Protein AF-A0A1A9WVY1-F1 (afdb_monomer_lite)

Radius of gyration: 27.94 Å; chains: 1; bounding box: 78×75×51 Å

pLDDT: mean 75.76, std 20.5, range [33.69, 93.75]

Secondary structure (DSSP, 8-state):
-TTT-HHHHHHHHHHHHHHTTPPP---PPSS--HHHHHHHHHHHHHHHS-TTHHHHHHHHTTHHHHSEEEEEEEEEEETTEEEEEEEEEEPGGGEEE-SS-TT-EEE-SSSTT-BPPPTTTEEEEE--SSSS-GGGS-THHHHTTS----S--------SS-----------------------------------

Sequence (196 aa):
MEERDGHLFAEMSKRRRSVMPLTWRIVPPCHPSAQEKAMADAATEWFSDLPEFETLLFDLLDAIGHGFAAVEIEWKQAENIWLPCAFYKRPQRWF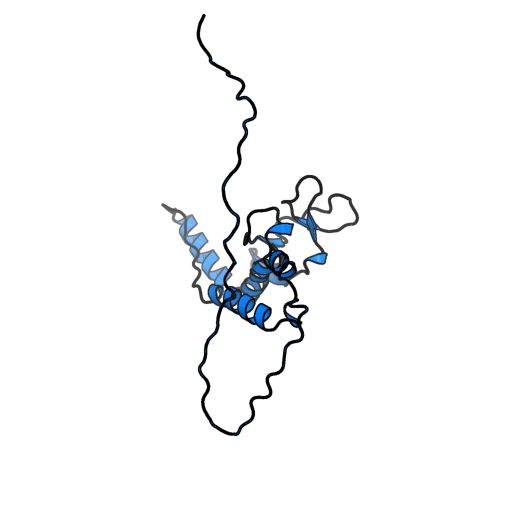QTATHDRNTIRLIDGSLDGAGLNPFGWLLHRHQAKSGWVAESGLFRVLVWVPIPTGPVKKKRTCCCGRCVTW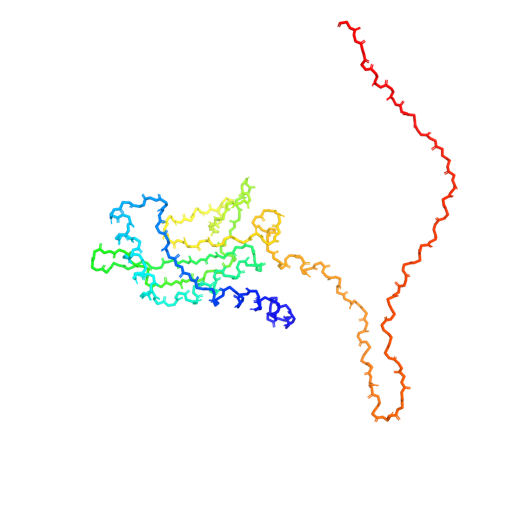GITPAALSTNAPLSALNPSPRGRSTRSSI

Structure (mmCIF, N/CA/C/O backbone):
data_AF-A0A1A9WVY1-F1
#
_entry.id   AF-A0A1A9WVY1-F1
#
loop_
_atom_site.group_PDB
_atom_site.id
_atom_site.type_symbol
_atom_site.label_atom_id
_atom_site.label_alt_id
_atom_site.label_comp_id
_atom_site.label_asym_id
_atom_site.label_entity_id
_atom_site.label_seq_id
_atom_site.pdbx_PDB_ins_code
_atom_site.Cartn_x
_atom_site.Cartn_y
_atom_site.Cartn_z
_atom_site.occupancy
_atom_site.B_iso_or_equiv
_atom_site.auth_seq_id
_atom_site.auth_comp_id
_atom_site.auth_asym_id
_atom_site.auth_atom_id
_atom_site.pdbx_PDB_model_num
ATOM 1 N N . MET A 1 1 ? 13.243 -7.594 -10.965 1.00 75.50 1 MET A N 1
ATOM 2 C CA . MET A 1 1 ? 14.449 -6.759 -10.742 1.00 75.50 1 MET A CA 1
ATOM 3 C C . MET A 1 1 ? 15.055 -7.103 -9.392 1.00 75.50 1 MET A C 1
ATOM 5 O O . MET A 1 1 ? 16.198 -7.531 -9.364 1.00 75.50 1 MET A O 1
ATOM 9 N N . GLU A 1 2 ? 14.269 -7.035 -8.316 1.00 80.12 2 GLU A N 1
ATOM 10 C CA . GLU A 1 2 ? 14.700 -7.425 -6.963 1.00 80.12 2 GLU A CA 1
ATOM 11 C C . GLU A 1 2 ? 15.205 -8.875 -6.862 1.00 80.12 2 GLU A C 1
ATOM 13 O O . GLU A 1 2 ? 16.195 -9.126 -6.194 1.00 80.12 2 GLU A O 1
ATOM 18 N N . GLU A 1 3 ? 14.603 -9.820 -7.591 1.00 81.94 3 GLU A N 1
ATOM 19 C CA . GLU A 1 3 ? 15.038 -11.231 -7.595 1.00 81.94 3 GLU A CA 1
ATOM 20 C C . GLU A 1 3 ? 16.453 -11.454 -8.156 1.00 81.94 3 GLU A C 1
ATOM 22 O O . GLU A 1 3 ? 17.093 -12.453 -7.842 1.00 81.94 3 GLU A O 1
ATOM 27 N N . ARG A 1 4 ? 16.937 -10.553 -9.023 1.00 82.88 4 ARG A N 1
ATOM 28 C CA . ARG A 1 4 ? 18.241 -10.699 -9.694 1.00 82.88 4 ARG A CA 1
ATOM 29 C C . ARG A 1 4 ? 19.358 -9.902 -9.027 1.00 82.88 4 ARG A C 1
ATOM 31 O O . ARG A 1 4 ? 20.520 -10.246 -9.218 1.00 82.88 4 ARG A O 1
ATOM 38 N N . ASP A 1 5 ? 19.028 -8.847 -8.285 1.00 85.75 5 ASP A N 1
ATOM 39 C CA . ASP A 1 5 ? 19.996 -7.952 -7.650 1.00 85.75 5 ASP A CA 1
ATOM 40 C C . ASP A 1 5 ? 19.836 -7.989 -6.125 1.00 85.75 5 ASP A C 1
ATOM 42 O O . ASP A 1 5 ? 18.923 -7.391 -5.550 1.00 85.75 5 ASP A O 1
ATOM 46 N N . GLY A 1 6 ? 20.762 -8.687 -5.463 1.00 89.75 6 GLY A N 1
ATOM 47 C CA . GLY A 1 6 ? 20.769 -8.822 -4.008 1.00 89.75 6 GLY A CA 1
ATOM 48 C C . GLY A 1 6 ? 21.029 -7.508 -3.263 1.00 89.75 6 GLY A C 1
ATOM 49 O O . GLY A 1 6 ? 20.561 -7.352 -2.135 1.00 89.75 6 GLY A O 1
ATOM 50 N N . HIS A 1 7 ? 21.732 -6.544 -3.871 1.00 87.75 7 HIS A N 1
ATOM 51 C CA . HIS A 1 7 ? 21.941 -5.236 -3.251 1.00 87.75 7 HIS A CA 1
ATOM 52 C C . HIS A 1 7 ? 20.651 -4.418 -3.284 1.00 87.75 7 HIS A C 1
ATOM 54 O O . HIS A 1 7 ? 20.237 -3.877 -2.257 1.00 87.75 7 HIS A O 1
ATOM 60 N N . LEU A 1 8 ? 19.965 -4.414 -4.429 1.00 88.38 8 LEU A N 1
ATOM 61 C CA . LEU A 1 8 ? 18.645 -3.806 -4.548 1.00 88.38 8 LEU A CA 1
ATOM 62 C C . LEU A 1 8 ? 17.652 -4.421 -3.556 1.00 88.38 8 LEU A C 1
ATOM 64 O O . LEU A 1 8 ? 16.950 -3.693 -2.852 1.00 88.38 8 LEU A O 1
ATOM 68 N N . PHE A 1 9 ? 17.625 -5.751 -3.460 1.00 90.25 9 PHE A N 1
ATOM 69 C CA . PHE A 1 9 ? 16.779 -6.448 -2.497 1.00 90.25 9 PHE A CA 1
ATOM 70 C C . PHE A 1 9 ? 17.080 -6.020 -1.054 1.00 90.25 9 PHE A C 1
ATOM 72 O O . PHE A 1 9 ? 16.151 -5.772 -0.282 1.00 90.25 9 PHE A O 1
ATOM 79 N N . ALA A 1 10 ? 18.358 -5.885 -0.685 1.00 92.56 10 ALA A N 1
ATOM 80 C CA . ALA A 1 10 ? 18.752 -5.439 0.647 1.00 92.56 10 ALA A CA 1
ATOM 81 C C . ALA A 1 10 ? 18.268 -4.009 0.946 1.00 92.56 10 ALA A C 1
ATOM 83 O O . ALA A 1 10 ? 17.700 -3.772 2.012 1.00 92.56 10 ALA A O 1
ATOM 84 N N . GLU A 1 11 ? 18.440 -3.067 0.015 1.00 91.62 11 GLU A N 1
ATOM 85 C CA . GLU A 1 11 ? 18.016 -1.673 0.202 1.00 91.62 11 GLU A CA 1
ATOM 86 C C . GLU A 1 11 ? 16.490 -1.518 0.251 1.00 91.62 11 GLU A C 1
ATOM 88 O O . GLU A 1 11 ? 15.962 -0.817 1.119 1.00 91.62 11 GLU A O 1
ATOM 93 N N . MET A 1 12 ? 15.757 -2.219 -0.616 1.00 91.12 12 MET A N 1
ATOM 94 C CA . MET A 1 12 ? 14.291 -2.212 -0.589 1.00 91.12 12 MET A CA 1
ATOM 95 C C . MET A 1 12 ? 13.751 -2.866 0.683 1.00 91.12 12 MET A C 1
ATOM 97 O O . MET A 1 12 ? 12.854 -2.319 1.326 1.00 91.12 12 MET A O 1
ATOM 101 N N . SER A 1 13 ? 14.345 -3.983 1.108 1.00 91.81 13 SER A N 1
ATOM 102 C CA . SER A 1 13 ? 13.962 -4.664 2.348 1.00 91.81 13 SER A CA 1
ATOM 103 C C . SER A 1 13 ? 14.162 -3.781 3.578 1.00 91.81 13 SER A C 1
ATOM 105 O O . SER A 1 13 ? 13.305 -3.780 4.459 1.00 91.81 13 SER A O 1
ATOM 107 N N . LYS A 1 14 ? 15.249 -2.997 3.644 1.00 92.69 14 LYS A N 1
ATOM 108 C CA . LYS A 1 14 ? 15.475 -2.038 4.741 1.00 92.69 14 LYS A CA 1
ATOM 109 C C . LYS A 1 14 ? 14.358 -1.001 4.819 1.00 92.69 14 LYS A C 1
ATOM 111 O O . LYS A 1 14 ? 13.843 -0.758 5.903 1.00 92.69 14 LYS A O 1
ATOM 116 N N . ARG A 1 15 ? 13.951 -0.436 3.678 1.00 92.06 15 ARG A N 1
ATOM 117 C CA . ARG A 1 15 ? 12.893 0.588 3.611 1.00 92.06 15 ARG A CA 1
ATOM 118 C C . ARG A 1 15 ? 11.524 0.049 4.009 1.00 92.06 15 ARG A C 1
ATOM 120 O O . ARG A 1 15 ? 10.787 0.726 4.714 1.00 92.06 15 ARG A O 1
ATOM 127 N N . ARG A 1 16 ? 11.178 -1.170 3.582 1.00 91.38 16 ARG A N 1
ATOM 128 C CA . ARG A 1 16 ? 9.908 -1.790 3.994 1.00 91.38 16 ARG A CA 1
ATOM 129 C C . ARG A 1 16 ? 9.925 -2.082 5.494 1.00 91.38 16 ARG A C 1
ATOM 131 O O . ARG A 1 16 ? 9.040 -1.652 6.225 1.00 91.38 16 ARG A O 1
ATOM 138 N N . ARG A 1 17 ? 10.994 -2.723 5.975 1.00 90.56 17 ARG A N 1
ATOM 139 C CA . ARG A 1 17 ? 11.140 -3.100 7.388 1.00 90.56 17 ARG A CA 1
ATOM 140 C C . ARG A 1 17 ? 11.325 -1.920 8.334 1.00 90.56 17 ARG A C 1
ATOM 142 O O . ARG A 1 17 ? 11.067 -2.094 9.512 1.00 90.56 17 ARG A O 1
ATOM 149 N N . SER A 1 18 ? 11.745 -0.740 7.875 1.00 92.38 18 SER A N 1
ATOM 150 C CA . SER A 1 18 ? 11.811 0.442 8.745 1.00 92.38 18 SER A CA 1
ATOM 151 C C . SER A 1 18 ? 10.432 0.989 9.109 1.00 92.38 18 SER A C 1
ATOM 153 O O . SER A 1 18 ? 10.305 1.666 10.122 1.00 92.38 18 SER A O 1
ATOM 155 N N . VAL A 1 19 ? 9.411 0.716 8.289 1.00 88.62 19 VAL A N 1
ATOM 156 C CA . VAL A 1 19 ? 8.041 1.200 8.514 1.00 88.62 19 VAL A CA 1
ATOM 157 C C .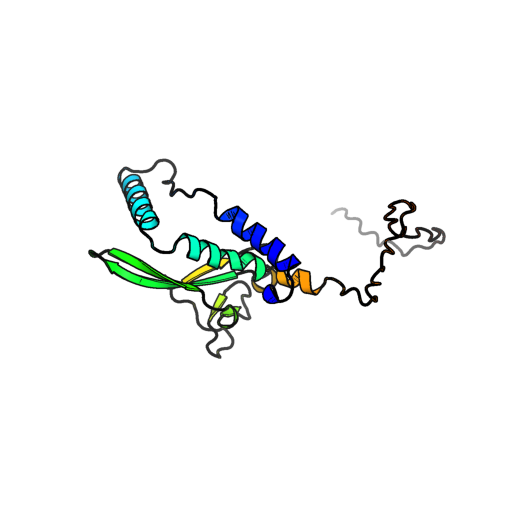 VAL A 1 19 ? 7.216 0.202 9.329 1.00 88.62 19 VAL A C 1
ATOM 159 O O . VAL A 1 19 ? 6.427 0.622 10.164 1.00 88.62 19 VAL A O 1
ATOM 162 N N . MET A 1 20 ? 7.428 -1.105 9.143 1.00 87.44 20 MET A N 1
ATOM 163 C CA . MET A 1 20 ? 6.667 -2.153 9.843 1.00 87.44 20 MET A CA 1
ATOM 164 C C . MET A 1 20 ? 6.643 -2.056 11.382 1.00 87.44 20 MET A C 1
ATOM 166 O O . MET A 1 20 ? 5.572 -2.249 11.943 1.00 87.44 20 MET A O 1
ATOM 170 N N . PRO A 1 21 ? 7.748 -1.755 12.097 1.00 88.44 21 PRO A N 1
ATOM 171 C CA . PRO A 1 21 ? 7.733 -1.708 13.559 1.00 88.44 21 PRO A CA 1
ATOM 172 C C . PRO A 1 21 ? 7.097 -0.428 14.118 1.00 88.44 21 PRO A C 1
ATOM 174 O O . PRO A 1 21 ? 7.063 -0.252 15.335 1.00 88.44 21 PRO A O 1
ATOM 177 N N . LEU A 1 22 ? 6.646 0.502 13.269 1.00 89.62 22 LEU A N 1
ATOM 178 C CA . LEU A 1 22 ? 6.024 1.733 13.739 1.00 89.62 22 LEU A CA 1
ATOM 179 C C . LEU A 1 22 ? 4.659 1.426 14.355 1.00 89.62 22 LEU A C 1
ATOM 181 O O . LEU A 1 22 ? 3.769 0.878 13.708 1.00 89.62 22 LEU A O 1
ATOM 185 N N . THR A 1 23 ? 4.482 1.832 15.610 1.00 87.94 23 THR A N 1
ATOM 186 C CA . THR A 1 23 ? 3.195 1.741 16.294 1.00 87.94 23 THR A CA 1
ATOM 187 C C . THR A 1 23 ? 2.206 2.712 15.659 1.00 87.94 23 THR A C 1
ATOM 189 O O . THR A 1 23 ? 2.447 3.921 15.610 1.00 87.94 23 THR A O 1
ATOM 192 N N . TRP A 1 24 ? 1.081 2.186 15.187 1.00 88.31 24 TRP A N 1
ATOM 193 C CA . TRP A 1 24 ? -0.028 2.978 14.674 1.00 88.31 24 TRP A CA 1
ATOM 194 C C . TRP A 1 24 ? -1.065 3.211 15.778 1.00 88.31 24 TRP A C 1
ATOM 196 O O . TRP A 1 24 ? -1.178 2.440 16.728 1.00 88.31 24 TRP A O 1
ATOM 206 N N . ARG A 1 25 ? -1.811 4.310 15.670 1.00 90.88 25 ARG A N 1
ATOM 207 C CA . ARG A 1 25 ? -2.954 4.611 16.538 1.00 90.88 25 ARG A CA 1
ATOM 208 C C . ARG A 1 25 ? -3.945 5.472 15.774 1.00 90.88 25 ARG A C 1
ATOM 210 O O . ARG A 1 25 ? -3.538 6.434 15.123 1.00 90.88 25 ARG A O 1
ATOM 217 N N . ILE A 1 26 ? -5.230 5.163 15.902 1.00 89.81 26 ILE A N 1
ATOM 218 C CA . ILE A 1 26 ? -6.309 6.001 15.381 1.00 89.81 26 ILE A CA 1
ATOM 219 C C . ILE A 1 26 ? -6.552 7.108 16.406 1.00 89.81 26 ILE A C 1
ATOM 221 O O . ILE A 1 26 ? -6.852 6.844 17.567 1.00 89.81 26 ILE A O 1
ATOM 225 N N . VAL A 1 27 ? -6.326 8.358 16.005 1.00 90.69 27 VAL A N 1
ATOM 226 C CA . VAL A 1 27 ? -6.471 9.523 16.886 1.00 90.69 27 VAL A CA 1
ATOM 227 C C . VAL A 1 27 ? -7.751 10.264 16.498 1.00 90.69 27 VAL A C 1
ATOM 229 O O . VAL A 1 27 ? -7.912 10.579 15.317 1.00 90.69 27 VAL A O 1
ATOM 232 N N . PRO A 1 28 ? -8.657 10.552 17.452 1.00 90.50 28 PRO A N 1
ATOM 233 C CA . PRO A 1 28 ? -9.847 11.345 17.170 1.00 90.50 28 PRO A CA 1
ATOM 234 C C . PRO A 1 28 ? -9.474 12.791 16.789 1.00 90.50 28 PRO A C 1
ATOM 236 O O . PRO A 1 28 ? -8.381 13.259 17.127 1.00 90.50 28 PRO A O 1
ATOM 239 N N . PRO A 1 29 ? -10.363 13.529 16.100 1.00 90.12 29 PRO A N 1
ATOM 240 C CA . PRO A 1 29 ? -10.102 14.912 15.707 1.00 90.12 29 PRO A CA 1
ATOM 241 C C . PRO A 1 29 ? -9.908 15.832 16.922 1.00 90.12 29 PRO A C 1
ATOM 243 O O . PRO A 1 29 ? -10.294 15.511 18.048 1.00 90.12 29 PRO A O 1
ATOM 246 N N . CYS A 1 30 ? -9.315 17.009 16.701 1.00 84.31 30 CYS A N 1
ATOM 247 C CA . CYS A 1 30 ? -9.193 18.031 17.741 1.00 84.31 30 CYS A CA 1
ATOM 248 C C . CYS A 1 30 ? -10.590 18.459 18.233 1.00 84.31 30 CYS A C 1
ATOM 250 O O . CYS A 1 30 ? -11.422 18.855 17.426 1.00 84.31 30 CYS A O 1
ATOM 252 N N . HIS A 1 31 ? -10.810 18.427 19.553 1.00 85.12 31 HIS A N 1
ATOM 253 C CA . HIS A 1 31 ? -12.101 18.674 20.226 1.00 85.12 31 HIS A CA 1
ATOM 254 C C . HIS A 1 31 ? -13.222 17.670 19.894 1.00 85.12 31 HIS A C 1
ATOM 256 O O . HIS A 1 31 ? -14.283 18.068 19.419 1.00 85.12 31 HIS A O 1
ATOM 262 N N . PRO A 1 32 ? -13.030 16.374 20.195 1.00 86.50 32 PRO A N 1
ATOM 263 C CA . PRO A 1 32 ? -13.975 15.355 19.775 1.00 86.50 32 PRO A CA 1
ATOM 264 C C . PRO A 1 32 ? -15.214 15.320 20.671 1.00 86.50 32 PRO A C 1
ATOM 266 O O . PRO A 1 32 ? -15.131 15.340 21.908 1.00 86.50 32 PRO A O 1
ATOM 269 N N . SER A 1 33 ? -16.366 15.200 20.024 1.00 92.06 33 SER A N 1
ATOM 270 C CA . SER A 1 33 ? -17.629 14.842 20.659 1.00 92.06 33 SER A CA 1
ATOM 271 C C . SER A 1 33 ? -17.552 13.446 21.296 1.00 92.06 33 SER A C 1
ATOM 273 O O . SER A 1 33 ? -16.683 12.631 20.977 1.00 92.06 33 SER A O 1
ATOM 275 N N . ALA A 1 34 ? -18.481 13.137 22.208 1.00 91.56 34 ALA A N 1
ATOM 276 C CA . ALA A 1 34 ? -18.550 11.805 22.817 1.00 91.56 34 ALA A CA 1
ATOM 277 C C . ALA A 1 34 ? -18.753 10.692 21.768 1.00 91.56 34 ALA A C 1
ATOM 279 O O . ALA A 1 34 ? -18.218 9.599 21.926 1.00 91.56 34 ALA A O 1
ATOM 280 N N . GLN A 1 35 ? -19.473 10.991 20.680 1.00 90.56 35 GLN A N 1
ATOM 281 C CA . GLN A 1 35 ? -19.711 10.053 19.582 1.00 90.56 35 GLN A CA 1
ATOM 282 C C . GLN A 1 35 ? -18.436 9.777 18.779 1.00 90.56 35 GLN A C 1
ATOM 284 O O . GLN A 1 35 ? -18.128 8.622 18.512 1.00 90.56 35 GLN A O 1
ATOM 289 N N . GLU A 1 36 ? -17.657 10.808 18.446 1.00 89.94 36 GLU A N 1
ATOM 290 C CA . GLU A 1 36 ? -16.405 10.645 17.689 1.00 89.94 36 GLU A CA 1
ATOM 291 C C . GLU A 1 36 ? -15.342 9.872 18.475 1.00 89.94 36 GLU A C 1
ATOM 293 O O . GLU A 1 36 ? -14.583 9.109 17.882 1.00 89.94 36 GLU A O 1
ATOM 298 N N . LYS A 1 37 ? -15.304 10.025 19.807 1.00 92.19 37 LYS A N 1
ATOM 299 C CA . LYS A 1 37 ? -14.442 9.198 20.668 1.00 92.19 37 LYS A CA 1
ATOM 300 C C . LYS A 1 37 ? -14.845 7.727 20.597 1.00 92.19 37 LYS A C 1
ATOM 302 O O . LYS A 1 37 ? -14.008 6.896 20.274 1.00 92.19 37 LYS A O 1
ATOM 307 N N . ALA A 1 38 ? -16.132 7.435 20.792 1.00 90.81 38 ALA A N 1
ATOM 308 C CA . ALA A 1 38 ? -16.645 6.069 20.723 1.00 90.81 38 ALA A CA 1
ATOM 309 C C . ALA A 1 38 ? -16.410 5.422 19.345 1.00 90.81 38 ALA A C 1
ATOM 311 O O . ALA A 1 38 ? -16.081 4.244 19.266 1.00 90.81 38 ALA A O 1
ATOM 312 N N . MET A 1 39 ? -16.528 6.191 18.256 1.00 89.31 39 MET A N 1
ATOM 313 C CA . MET A 1 39 ? -16.217 5.706 16.906 1.00 89.31 39 MET A CA 1
ATOM 314 C C . MET A 1 39 ? -14.725 5.415 16.712 1.00 89.31 39 MET A C 1
ATOM 316 O O . MET A 1 39 ? -14.384 4.435 16.056 1.00 89.31 39 MET A O 1
ATOM 320 N N . ALA A 1 40 ? -13.833 6.247 17.258 1.00 90.19 40 ALA A N 1
ATOM 321 C CA . ALA A 1 40 ? -12.392 6.010 17.185 1.00 90.19 40 ALA A CA 1
ATOM 322 C C . ALA A 1 40 ? -11.978 4.766 17.987 1.00 90.19 40 ALA A C 1
ATOM 324 O O . ALA A 1 40 ? -11.140 3.992 17.520 1.00 90.19 40 ALA A O 1
ATOM 325 N N . ASP A 1 41 ? -12.596 4.553 19.150 1.00 90.69 41 ASP A N 1
ATOM 326 C CA . ASP A 1 41 ? -12.373 3.369 19.979 1.00 90.69 41 ASP A CA 1
ATOM 327 C C . ASP A 1 41 ? -12.863 2.103 19.252 1.00 90.69 41 ASP A C 1
ATOM 329 O O . ASP A 1 41 ? -12.079 1.178 19.047 1.00 90.69 41 ASP A O 1
ATOM 333 N N . ALA A 1 42 ? -14.094 2.114 18.722 1.00 89.38 42 ALA A N 1
ATOM 334 C CA . ALA A 1 42 ? -14.641 1.004 17.935 1.00 89.38 42 ALA A CA 1
ATOM 335 C C . ALA A 1 42 ? -13.810 0.699 16.675 1.00 89.38 42 ALA A C 1
ATOM 337 O O . ALA A 1 42 ? -13.541 -0.458 16.362 1.00 89.38 42 ALA A O 1
ATOM 338 N N . ALA A 1 43 ? -13.343 1.729 15.959 1.00 88.81 43 ALA A N 1
ATOM 339 C CA . ALA A 1 43 ? -12.460 1.533 14.812 1.00 88.81 43 ALA A CA 1
ATOM 340 C C . ALA A 1 43 ? -11.121 0.907 15.230 1.00 88.81 43 ALA A C 1
ATOM 342 O O . ALA A 1 43 ? -10.589 0.059 14.517 1.00 88.81 43 ALA A O 1
ATOM 343 N N . THR A 1 44 ? -10.575 1.300 16.382 1.00 90.06 44 THR A N 1
ATOM 344 C CA . THR A 1 44 ? -9.323 0.730 16.898 1.00 90.06 44 THR A CA 1
ATOM 345 C C . THR A 1 44 ? -9.480 -0.756 17.210 1.00 90.06 44 THR A C 1
ATOM 347 O O . THR A 1 44 ? -8.587 -1.532 16.870 1.00 90.06 44 THR A O 1
ATOM 350 N N . GLU A 1 45 ? -10.615 -1.162 17.783 1.00 88.12 45 GLU A N 1
ATOM 351 C CA . GLU A 1 45 ? -10.957 -2.574 17.995 1.00 88.12 45 GLU A CA 1
ATOM 352 C C . GLU A 1 45 ? -11.023 -3.325 16.659 1.00 88.12 45 GLU A C 1
ATOM 354 O O . GLU A 1 45 ? -10.288 -4.291 16.465 1.00 88.12 45 GLU A O 1
ATOM 359 N N . TRP A 1 46 ? -11.775 -2.812 15.678 1.00 87.00 46 TRP A N 1
ATOM 360 C CA . TRP A 1 46 ? -11.896 -3.461 14.368 1.00 87.00 46 TRP A CA 1
ATOM 361 C C . TRP A 1 46 ? -10.554 -3.646 13.665 1.00 87.00 46 TRP A C 1
ATOM 363 O O . TRP A 1 46 ? -10.289 -4.729 13.160 1.00 87.00 46 TRP A O 1
ATOM 373 N N . PHE A 1 47 ? -9.695 -2.621 13.639 1.00 84.69 47 PHE A N 1
ATOM 374 C CA . PHE A 1 47 ? -8.371 -2.721 13.013 1.00 84.69 47 PHE A CA 1
ATOM 375 C C . PHE A 1 47 ? -7.424 -3.665 13.762 1.00 84.69 47 PHE A C 1
ATOM 377 O O . PHE A 1 47 ? -6.538 -4.243 13.134 1.00 84.69 47 PHE A O 1
ATOM 384 N N . SER A 1 48 ? -7.599 -3.822 15.076 1.00 84.88 48 SER A N 1
ATOM 385 C CA . SER A 1 48 ? -6.812 -4.765 15.880 1.00 84.88 48 SER A CA 1
ATOM 386 C C . SER A 1 48 ? -7.209 -6.217 15.603 1.00 84.88 48 SER A C 1
ATOM 388 O O . SER A 1 48 ? -6.348 -7.094 15.613 1.00 84.88 48 SER A O 1
ATOM 390 N N . ASP A 1 49 ? -8.485 -6.448 15.294 1.00 85.00 49 ASP A N 1
ATOM 391 C CA . ASP A 1 49 ? -9.031 -7.768 14.971 1.00 85.00 49 ASP A CA 1
ATOM 392 C C . ASP A 1 49 ? -8.851 -8.159 13.493 1.00 85.00 49 ASP A C 1
ATOM 394 O O . ASP A 1 49 ? -9.167 -9.289 13.106 1.00 85.00 49 ASP A O 1
ATOM 398 N N . LEU A 1 50 ? -8.340 -7.255 12.643 1.00 82.56 50 LEU A N 1
ATOM 399 C CA . LEU A 1 50 ? -8.143 -7.550 11.226 1.00 82.56 50 LEU A CA 1
ATOM 400 C C . LEU A 1 50 ? -7.057 -8.613 11.016 1.00 82.56 50 LEU A C 1
ATOM 402 O O . LEU A 1 50 ? -5.892 -8.393 11.370 1.00 82.56 50 LEU A O 1
ATOM 406 N N . PRO A 1 51 ? -7.383 -9.733 10.346 1.00 76.69 51 PRO A N 1
ATOM 407 C CA . PRO A 1 51 ? -6.367 -10.683 9.935 1.00 76.69 51 PRO A CA 1
ATOM 408 C C . PRO A 1 51 ? -5.443 -10.039 8.892 1.00 76.69 51 PRO A C 1
ATOM 410 O O . PRO A 1 51 ? -5.872 -9.262 8.041 1.00 76.69 51 PRO A O 1
ATOM 413 N N . GLU A 1 52 ? -4.156 -10.386 8.951 1.00 83.00 52 GLU A N 1
ATOM 414 C CA . GLU A 1 52 ? -3.160 -10.054 7.918 1.00 83.00 52 GLU A CA 1
ATOM 415 C C . GLU A 1 52 ? -2.851 -8.555 7.730 1.00 83.00 52 GLU A C 1
ATOM 417 O O . GLU A 1 52 ? -2.262 -8.170 6.719 1.00 83.00 52 GLU A O 1
ATOM 422 N N . PHE A 1 53 ? -3.152 -7.696 8.710 1.00 86.00 53 PHE A N 1
ATOM 423 C CA . PHE A 1 53 ? -2.852 -6.261 8.612 1.00 86.00 53 PHE A CA 1
ATOM 424 C C . PHE A 1 53 ? -1.359 -5.969 8.361 1.00 86.00 53 PHE A C 1
ATOM 426 O O . PHE A 1 53 ? -1.014 -5.145 7.516 1.00 86.00 53 PHE A O 1
ATOM 433 N N . GLU A 1 54 ? -0.444 -6.676 9.029 1.00 86.81 54 GLU A N 1
ATOM 434 C CA . GLU A 1 54 ? 0.999 -6.510 8.793 1.00 86.81 54 GLU A CA 1
ATOM 435 C C . GLU A 1 54 ? 1.411 -6.899 7.364 1.00 86.81 54 GLU A C 1
ATOM 437 O O . GLU A 1 54 ? 2.237 -6.222 6.743 1.00 86.81 54 GLU A O 1
ATOM 442 N N . THR A 1 55 ? 0.807 -7.960 6.824 1.00 88.94 55 THR A N 1
ATOM 443 C CA . THR A 1 55 ? 1.013 -8.408 5.442 1.00 88.94 55 THR A CA 1
ATOM 444 C C . THR A 1 55 ? 0.488 -7.366 4.459 1.00 88.94 55 THR A C 1
ATOM 446 O O . THR A 1 55 ? 1.197 -7.004 3.520 1.00 88.94 55 THR A O 1
ATOM 449 N N . LEU A 1 56 ? -0.696 -6.800 4.722 1.00 90.62 56 LEU A N 1
ATOM 450 C CA . LEU A 1 56 ? -1.257 -5.693 3.950 1.00 90.62 56 LEU A CA 1
ATOM 451 C C . LEU A 1 56 ? -0.293 -4.502 3.915 1.00 90.62 56 LEU A C 1
ATOM 453 O O . LEU A 1 56 ? -0.006 -3.968 2.843 1.00 90.62 56 LEU A O 1
ATOM 457 N N . LEU A 1 57 ? 0.240 -4.090 5.068 1.00 90.69 57 LEU A N 1
ATOM 458 C CA . LEU A 1 57 ? 1.208 -2.994 5.139 1.00 90.69 57 LEU A CA 1
ATOM 459 C C . LEU A 1 57 ? 2.455 -3.307 4.312 1.00 90.69 57 LEU A C 1
ATOM 461 O O . LEU A 1 57 ? 2.926 -2.453 3.558 1.00 90.69 57 LEU A O 1
ATOM 465 N N . PHE A 1 58 ? 2.974 -4.529 4.418 1.00 91.00 58 PHE A N 1
ATOM 466 C CA . PHE A 1 58 ? 4.124 -4.962 3.634 1.00 91.00 58 PHE A CA 1
ATOM 467 C C . PHE A 1 58 ? 3.859 -4.899 2.123 1.00 91.00 58 PHE A C 1
ATOM 469 O O . PHE A 1 58 ? 4.718 -4.443 1.363 1.00 91.00 58 PHE A O 1
ATOM 476 N N . ASP A 1 59 ? 2.663 -5.300 1.697 1.00 92.06 59 ASP A N 1
ATOM 477 C CA . ASP A 1 59 ? 2.240 -5.291 0.301 1.00 92.06 59 ASP A CA 1
ATOM 478 C C . ASP A 1 59 ? 2.047 -3.881 -0.257 1.00 92.06 59 ASP A C 1
ATOM 480 O O . ASP A 1 59 ? 2.450 -3.611 -1.394 1.00 92.06 59 ASP A O 1
ATOM 484 N N . LEU A 1 60 ? 1.509 -2.956 0.543 1.00 92.75 60 LEU A N 1
ATOM 485 C CA . LEU A 1 60 ? 1.383 -1.548 0.164 1.00 92.75 60 LEU A CA 1
ATOM 486 C C . LEU A 1 60 ? 2.755 -0.884 0.016 1.00 92.75 60 LEU A C 1
ATOM 488 O O . LEU A 1 60 ? 2.958 -0.091 -0.903 1.00 92.75 60 LEU A O 1
ATOM 492 N N . LEU A 1 61 ? 3.728 -1.237 0.861 1.00 92.38 61 LEU A N 1
ATOM 493 C CA . LEU A 1 61 ? 5.083 -0.672 0.813 1.00 92.38 61 LEU A CA 1
ATOM 494 C C . LEU A 1 61 ? 5.868 -1.046 -0.456 1.00 92.38 61 LEU A C 1
ATOM 496 O O . LEU A 1 61 ? 6.898 -0.430 -0.747 1.00 92.38 61 LEU A O 1
ATOM 500 N N . ASP A 1 62 ? 5.370 -1.979 -1.268 1.00 90.69 62 ASP A N 1
ATOM 501 C CA . ASP A 1 62 ? 5.897 -2.239 -2.612 1.00 90.69 62 ASP A CA 1
ATOM 502 C C . ASP A 1 62 ? 5.794 -1.012 -3.543 1.00 90.69 62 ASP A C 1
ATOM 504 O O . ASP A 1 62 ? 6.585 -0.846 -4.480 1.00 90.69 62 ASP A O 1
ATOM 508 N N . ALA A 1 63 ? 4.895 -0.069 -3.230 1.00 92.25 63 ALA A N 1
ATOM 509 C CA . ALA A 1 63 ? 4.785 1.200 -3.942 1.00 92.25 63 ALA A CA 1
ATOM 510 C C . ALA A 1 63 ? 6.079 2.023 -3.916 1.00 92.25 63 ALA A C 1
ATOM 512 O O . ALA A 1 63 ? 6.271 2.865 -4.786 1.00 92.25 63 ALA A O 1
ATOM 513 N N . ILE A 1 64 ? 6.991 1.805 -2.962 1.00 91.31 64 ILE A N 1
ATOM 514 C CA . ILE A 1 64 ? 8.274 2.525 -2.919 1.00 91.31 64 ILE A CA 1
ATOM 515 C C . ILE A 1 64 ? 9.102 2.236 -4.181 1.00 91.31 64 ILE A C 1
ATOM 517 O O . ILE A 1 64 ? 9.750 3.129 -4.735 1.00 91.31 64 ILE A O 1
ATOM 521 N N . GLY A 1 65 ? 9.066 0.990 -4.659 1.00 89.12 65 GLY A N 1
ATOM 522 C CA . GLY A 1 65 ? 9.781 0.576 -5.862 1.00 89.12 65 GLY A CA 1
ATOM 523 C C . GLY A 1 65 ? 9.046 0.998 -7.131 1.00 89.12 65 GLY A C 1
ATOM 524 O O . GLY A 1 65 ? 9.637 1.619 -8.019 1.00 89.12 65 GLY A O 1
ATOM 525 N N . HIS A 1 66 ? 7.749 0.689 -7.194 1.00 88.62 66 HIS A N 1
ATOM 526 C CA . HIS A 1 66 ? 6.921 0.842 -8.393 1.00 88.62 66 HIS A CA 1
ATOM 527 C C . HIS A 1 66 ? 6.234 2.211 -8.551 1.00 88.62 66 HIS A C 1
ATOM 529 O O . HIS A 1 66 ? 5.765 2.528 -9.640 1.00 88.62 66 HIS A O 1
ATOM 535 N N . GLY A 1 67 ? 6.171 3.027 -7.499 1.00 90.06 67 GLY A N 1
ATOM 536 C CA . GLY A 1 67 ? 5.470 4.317 -7.441 1.00 90.06 67 GLY A CA 1
ATOM 537 C C . GLY A 1 67 ? 4.032 4.224 -6.912 1.00 90.06 67 GLY A C 1
ATOM 538 O O . GLY A 1 67 ? 3.539 5.149 -6.262 1.00 90.06 67 GLY A O 1
ATOM 539 N N . PHE A 1 68 ? 3.363 3.091 -7.123 1.00 92.56 68 PHE A N 1
ATOM 540 C CA . PHE A 1 68 ? 2.059 2.789 -6.532 1.00 92.56 68 PHE A CA 1
ATOM 541 C C . PHE A 1 68 ? 1.934 1.297 -6.209 1.00 92.56 68 PHE A C 1
ATOM 543 O O . PHE A 1 68 ? 2.676 0.491 -6.763 1.00 92.56 68 PHE A O 1
ATOM 550 N N . ALA A 1 69 ? 1.011 0.934 -5.327 1.00 93.06 69 ALA A N 1
ATOM 551 C CA . ALA A 1 69 ? 0.600 -0.440 -5.066 1.00 93.06 69 ALA A CA 1
ATOM 552 C C . ALA A 1 69 ? -0.921 -0.473 -4.909 1.00 93.06 69 ALA A C 1
ATOM 554 O O . ALA A 1 69 ? -1.501 0.413 -4.274 1.00 93.06 69 ALA A O 1
ATOM 555 N N . ALA A 1 70 ? -1.555 -1.475 -5.512 1.00 93.44 70 ALA A N 1
ATOM 556 C CA . ALA A 1 70 ? -2.998 -1.649 -5.488 1.00 93.44 70 ALA A CA 1
ATOM 557 C C . ALA A 1 70 ? -3.357 -2.983 -4.837 1.00 93.44 70 ALA A C 1
ATOM 559 O O . ALA A 1 70 ? -2.866 -4.044 -5.237 1.00 93.44 70 ALA A O 1
ATOM 560 N N . VAL A 1 71 ? -4.233 -2.912 -3.844 1.00 93.75 71 VAL A N 1
ATOM 561 C CA . VAL A 1 71 ? -4.743 -4.066 -3.112 1.00 93.75 71 VAL A CA 1
ATOM 562 C C . VAL A 1 71 ? -6.259 -4.069 -3.232 1.00 93.75 71 VAL A C 1
ATOM 564 O O . VAL A 1 71 ? -6.908 -3.052 -3.000 1.00 93.75 71 VAL A O 1
ATOM 567 N N . GLU A 1 72 ? -6.817 -5.194 -3.651 1.00 92.19 72 GLU A N 1
ATOM 568 C CA . GLU A 1 72 ? -8.259 -5.407 -3.718 1.00 92.19 72 GLU A CA 1
ATOM 569 C C . GLU A 1 72 ? -8.770 -5.876 -2.356 1.00 92.19 72 GLU A C 1
ATOM 571 O O . GLU A 1 72 ? -8.136 -6.713 -1.709 1.00 92.19 72 GLU A O 1
ATOM 576 N N . ILE A 1 73 ? -9.894 -5.313 -1.921 1.00 91.31 73 ILE A N 1
ATOM 577 C CA . ILE A 1 73 ? -10.516 -5.607 -0.632 1.00 91.31 73 ILE A CA 1
ATOM 578 C C . ILE A 1 73 ? -11.702 -6.535 -0.869 1.00 91.31 73 ILE A C 1
ATOM 580 O O . ILE A 1 73 ? -12.639 -6.183 -1.589 1.00 91.31 73 ILE A O 1
ATOM 584 N N . GLU A 1 74 ? -11.689 -7.695 -0.219 1.00 90.19 74 GLU A N 1
ATOM 585 C CA . GLU A 1 74 ? -12.868 -8.546 -0.128 1.00 90.19 74 GLU A CA 1
ATOM 586 C C . GLU A 1 74 ? -13.691 -8.157 1.101 1.00 90.19 74 GLU A C 1
ATOM 588 O O . GLU A 1 74 ? -13.221 -8.224 2.238 1.00 90.19 74 GLU A O 1
ATOM 593 N N . TRP A 1 75 ? -14.936 -7.753 0.869 1.00 89.38 75 TRP A N 1
ATOM 594 C CA . TRP A 1 75 ? -15.853 -7.328 1.919 1.00 89.38 75 TRP A CA 1
ATOM 595 C C . TRP A 1 75 ? -16.739 -8.476 2.380 1.00 89.38 75 TRP A C 1
ATOM 597 O O . TRP A 1 75 ? -17.340 -9.177 1.565 1.00 89.38 75 TRP A O 1
ATOM 607 N N . LYS A 1 76 ? -16.891 -8.614 3.697 1.00 87.19 76 LYS A N 1
ATOM 608 C CA . LYS A 1 76 ? -17.826 -9.553 4.309 1.00 87.19 76 LYS A CA 1
ATOM 609 C C . LYS A 1 76 ? -18.697 -8.825 5.322 1.00 87.19 76 LYS A C 1
ATOM 611 O O . LYS A 1 76 ? -18.236 -7.964 6.066 1.00 87.19 76 LYS A O 1
ATOM 616 N N . GLN A 1 77 ? -19.974 -9.178 5.347 1.00 87.56 77 GLN A N 1
ATOM 617 C CA . GLN A 1 77 ? -20.900 -8.656 6.338 1.00 87.56 77 GLN A CA 1
ATOM 618 C C . GLN A 1 77 ? -20.842 -9.537 7.591 1.00 87.56 77 GLN A C 1
ATOM 620 O O . GLN A 1 77 ? -21.096 -10.742 7.517 1.00 87.56 77 GLN A O 1
ATOM 625 N N . ALA A 1 78 ? -20.510 -8.940 8.732 1.00 79.38 78 ALA A N 1
ATOM 626 C CA . ALA A 1 78 ? -20.556 -9.570 10.046 1.00 79.38 78 ALA A CA 1
ATOM 627 C C . ALA A 1 78 ? -21.401 -8.685 10.969 1.00 79.38 78 ALA A C 1
ATOM 629 O O . ALA A 1 78 ? -21.172 -7.484 11.044 1.00 79.38 78 ALA A O 1
ATOM 630 N N . GLU A 1 79 ? -22.421 -9.257 11.615 1.00 76.44 79 GLU A N 1
ATOM 631 C CA . GLU A 1 79 ? -23.254 -8.554 12.612 1.00 76.44 79 GLU A CA 1
ATOM 632 C C . GLU A 1 79 ? -23.814 -7.198 12.136 1.00 76.44 79 GLU A C 1
ATOM 634 O O . GLU A 1 79 ? -23.873 -6.222 12.876 1.00 76.44 79 GLU A O 1
ATOM 639 N N . ASN A 1 80 ? -24.253 -7.144 10.872 1.00 83.25 80 ASN A N 1
ATOM 640 C CA . ASN A 1 80 ? -24.790 -5.945 10.217 1.00 83.25 80 ASN A CA 1
ATOM 641 C C . ASN A 1 80 ? -23.763 -4.821 9.943 1.00 83.25 80 ASN A C 1
ATOM 643 O O . ASN A 1 80 ? -24.145 -3.735 9.511 1.00 83.25 80 ASN A O 1
ATOM 647 N N . ILE A 1 81 ? -22.469 -5.096 10.120 1.00 83.81 81 ILE A N 1
ATOM 648 C CA . ILE A 1 81 ? -21.349 -4.209 9.794 1.00 83.81 81 ILE A CA 1
ATOM 649 C C . ILE A 1 81 ? -20.553 -4.824 8.633 1.00 83.81 81 ILE A C 1
ATOM 651 O O . ILE A 1 81 ? -20.385 -6.042 8.538 1.00 83.81 81 ILE A O 1
ATOM 655 N N . TRP A 1 82 ? -20.087 -3.985 7.708 1.00 85.06 82 TRP A N 1
ATOM 656 C CA . TRP A 1 82 ? -19.191 -4.406 6.631 1.00 85.06 82 TRP A CA 1
ATO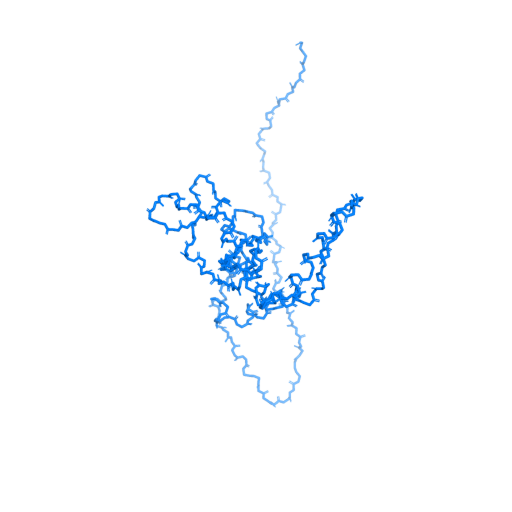M 657 C C . TRP A 1 82 ? -17.747 -4.337 7.112 1.00 85.06 82 TRP A C 1
ATOM 659 O O . TRP A 1 82 ? -17.244 -3.252 7.398 1.00 85.06 82 TRP A O 1
ATOM 669 N N . LEU A 1 83 ? -17.085 -5.490 7.178 1.00 86.31 83 LEU A N 1
ATOM 670 C CA . LEU A 1 83 ? -15.683 -5.602 7.566 1.00 86.31 83 LEU A CA 1
ATOM 671 C C . LEU A 1 83 ? -14.875 -6.221 6.415 1.00 86.31 83 LEU A C 1
ATOM 673 O O . LEU A 1 83 ? -15.382 -7.099 5.704 1.00 86.31 83 LEU A O 1
ATOM 677 N N . PRO A 1 84 ? -13.631 -5.772 6.189 1.00 86.94 84 PRO A N 1
ATOM 678 C CA . PRO A 1 84 ? -12.769 -6.392 5.197 1.00 86.94 84 PRO A CA 1
ATOM 679 C C . PRO A 1 84 ? -12.307 -7.759 5.715 1.00 86.94 84 PRO A C 1
ATOM 681 O O . PRO A 1 84 ? -11.823 -7.882 6.836 1.00 86.94 84 PRO A O 1
ATOM 684 N N . CYS A 1 85 ? -12.497 -8.798 4.905 1.00 86.12 85 CYS A N 1
ATOM 685 C CA . CYS A 1 85 ? -12.180 -10.180 5.267 1.00 86.12 85 CYS A CA 1
ATOM 686 C C . CYS A 1 85 ? -10.792 -10.599 4.779 1.00 86.12 85 CYS A C 1
ATOM 688 O O . CYS A 1 85 ? -10.095 -11.335 5.472 1.00 86.12 85 CYS A O 1
ATOM 690 N N . ALA A 1 86 ? -10.416 -10.164 3.577 1.00 87.94 86 ALA A N 1
ATOM 691 C CA . ALA A 1 86 ? -9.156 -10.520 2.945 1.00 87.94 86 ALA A CA 1
ATOM 692 C C . ALA A 1 86 ? -8.659 -9.387 2.046 1.00 87.94 86 ALA A C 1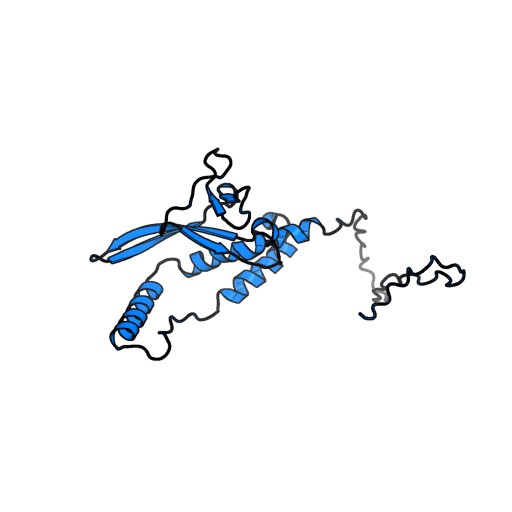
ATOM 694 O O . ALA A 1 86 ? -9.437 -8.580 1.522 1.00 87.94 86 ALA A O 1
ATOM 695 N N . PHE A 1 87 ? -7.343 -9.359 1.856 1.00 91.44 87 PHE A N 1
ATOM 696 C CA . PHE A 1 87 ? -6.657 -8.370 1.044 1.00 91.44 87 PHE A CA 1
ATOM 697 C C . PHE A 1 87 ? -5.849 -9.064 -0.047 1.00 91.44 87 PHE A C 1
ATOM 699 O O . PHE A 1 87 ? -4.977 -9.883 0.230 1.00 91.44 87 PHE A O 1
ATOM 706 N N . TYR A 1 88 ? -6.107 -8.710 -1.304 1.00 92.00 88 TYR A N 1
ATOM 707 C CA . TYR A 1 88 ? -5.419 -9.304 -2.444 1.00 92.00 88 TYR A CA 1
ATOM 708 C C . TYR A 1 88 ? -4.573 -8.271 -3.169 1.00 92.00 88 TYR A C 1
ATOM 710 O O 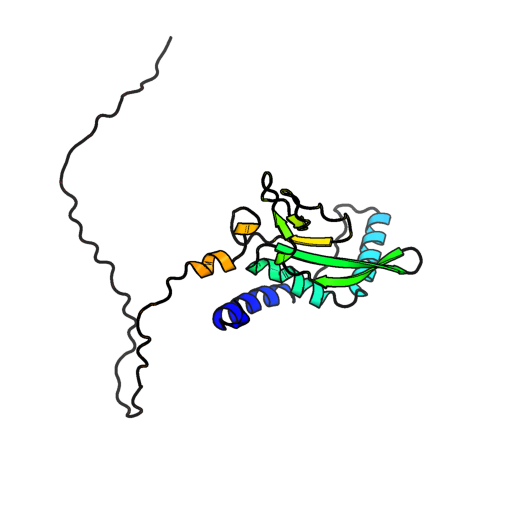. TYR A 1 88 ? -5.080 -7.427 -3.912 1.00 92.00 88 TYR A O 1
ATOM 718 N N . LYS A 1 89 ? -3.251 -8.363 -3.017 1.00 92.25 89 LYS A N 1
ATOM 719 C CA . LYS A 1 89 ? -2.328 -7.556 -3.813 1.00 92.25 89 LYS A CA 1
ATOM 720 C C . LYS A 1 89 ? -2.459 -7.913 -5.292 1.00 92.25 89 LYS A C 1
ATOM 722 O O . LYS A 1 89 ? -2.250 -9.060 -5.697 1.00 92.25 89 LYS A O 1
ATOM 727 N N . ARG A 1 90 ? -2.767 -6.916 -6.124 1.00 92.75 90 ARG A N 1
ATOM 728 C CA . ARG A 1 90 ? -2.851 -7.093 -7.577 1.00 92.75 90 ARG A CA 1
ATOM 729 C C . ARG A 1 90 ? -1.567 -6.636 -8.261 1.00 92.75 90 ARG A C 1
ATOM 731 O O . ARG A 1 90 ? -0.933 -5.673 -7.830 1.00 92.75 90 ARG A O 1
ATOM 738 N N . PRO A 1 91 ? -1.142 -7.331 -9.328 1.00 90.44 91 PRO A N 1
ATOM 739 C CA . PRO A 1 91 ? 0.083 -6.982 -10.020 1.00 90.44 91 PRO A CA 1
ATOM 740 C C . PRO A 1 91 ? -0.089 -5.667 -10.782 1.00 90.44 91 PRO A C 1
ATOM 742 O O . PRO A 1 91 ? -1.104 -5.431 -11.434 1.00 90.44 91 PRO A O 1
ATOM 745 N N . GLN A 1 92 ? 0.967 -4.856 -10.797 1.00 88.69 92 GLN A N 1
ATOM 746 C CA . GLN A 1 92 ? 0.949 -3.523 -11.401 1.00 88.69 92 GLN A CA 1
ATOM 747 C C . GLN A 1 92 ? 0.549 -3.491 -12.881 1.00 88.69 92 GLN A C 1
ATOM 749 O O . GLN A 1 92 ? -0.000 -2.508 -13.365 1.00 88.69 92 GLN A O 1
ATOM 754 N N . ARG A 1 93 ? 0.814 -4.584 -13.602 1.00 89.31 93 ARG A N 1
ATOM 755 C CA . ARG A 1 93 ? 0.506 -4.733 -15.031 1.00 89.31 93 ARG A CA 1
ATOM 756 C C . ARG A 1 93 ? -0.987 -4.666 -15.361 1.00 89.31 93 ARG A C 1
ATOM 758 O O . ARG A 1 93 ? -1.312 -4.599 -16.533 1.00 89.31 93 ARG A O 1
ATOM 765 N N . TRP A 1 94 ? -1.874 -4.774 -14.372 1.00 89.44 94 TRP A N 1
ATOM 766 C CA . TRP A 1 94 ? -3.325 -4.650 -14.568 1.00 89.44 94 TRP A CA 1
ATOM 767 C C . TRP A 1 94 ? -3.802 -3.203 -14.625 1.00 89.44 94 TRP A C 1
ATOM 769 O O . TRP A 1 94 ? -4.957 -2.950 -14.967 1.00 89.44 94 TRP A O 1
ATOM 779 N N . PHE A 1 95 ? -2.919 -2.261 -14.301 1.00 90.44 95 PHE A N 1
ATOM 780 C CA . PHE A 1 95 ? -3.249 -0.854 -14.222 1.00 90.44 95 PHE A CA 1
ATOM 781 C C . PHE A 1 95 ? -2.573 -0.066 -15.338 1.00 90.44 95 PHE A C 1
ATOM 783 O O . PHE A 1 95 ? -1.439 -0.341 -15.733 1.00 90.44 95 PHE A O 1
ATOM 790 N N . GLN A 1 96 ? -3.267 0.966 -15.797 1.00 89.19 96 GLN A N 1
ATOM 791 C CA . GLN A 1 96 ? -2.760 1.974 -16.713 1.00 89.19 96 GLN A CA 1
ATOM 792 C C . GLN A 1 96 ? -3.094 3.372 -16.201 1.00 89.19 96 GLN A C 1
ATOM 794 O O . GLN A 1 96 ? -4.051 3.575 -15.454 1.00 89.19 96 GLN A O 1
ATOM 799 N N . THR A 1 97 ? -2.289 4.350 -16.594 1.00 86.94 97 THR A N 1
ATOM 800 C CA . THR A 1 97 ? -2.571 5.765 -16.338 1.00 86.94 97 THR A CA 1
ATOM 801 C C . THR A 1 97 ? -3.359 6.352 -17.500 1.00 86.94 97 THR A C 1
ATOM 803 O O . THR A 1 97 ? -3.055 6.029 -18.648 1.00 86.94 97 THR A O 1
ATOM 806 N N . ALA A 1 98 ? -4.322 7.235 -17.228 1.00 83.50 98 ALA A N 1
ATOM 807 C CA . ALA A 1 98 ? -5.071 7.898 -18.295 1.00 83.50 98 ALA A CA 1
ATOM 808 C C . ALA A 1 98 ? -4.155 8.770 -19.174 1.00 83.50 98 ALA A C 1
ATOM 810 O O . ALA A 1 98 ? -3.161 9.332 -18.700 1.00 83.50 98 ALA A O 1
ATOM 811 N N . THR A 1 99 ? -4.506 8.920 -20.455 1.00 78.56 99 THR A N 1
ATOM 812 C CA . THR A 1 99 ? -3.675 9.666 -21.418 1.00 78.56 99 THR A CA 1
ATOM 813 C C . THR A 1 99 ? -3.645 11.160 -21.092 1.00 78.56 99 THR A C 1
ATOM 815 O O . THR A 1 99 ? -2.587 11.795 -21.131 1.00 78.56 99 THR A O 1
ATOM 818 N N . HIS A 1 100 ? -4.806 11.710 -20.731 1.00 80.31 100 HIS A N 1
ATOM 819 C CA . HIS A 1 100 ? -4.975 13.125 -20.398 1.00 80.31 100 HIS A CA 1
ATOM 820 C C . HIS A 1 100 ? -4.621 13.454 -18.944 1.00 80.31 100 HIS A C 1
ATOM 822 O O . HIS A 1 100 ? -4.147 14.554 -18.673 1.00 80.31 100 HIS A O 1
ATOM 828 N N . ASP A 1 101 ? -4.792 12.498 -18.027 1.00 83.06 101 ASP A N 1
ATOM 829 C CA . ASP A 1 101 ? -4.421 12.652 -16.621 1.00 83.06 101 ASP A CA 1
ATOM 830 C C . ASP A 1 101 ? -3.533 11.498 -16.144 1.00 83.06 101 ASP A C 1
ATOM 832 O O . ASP A 1 101 ? -3.984 10.447 -15.682 1.00 83.06 101 ASP A O 1
ATOM 836 N N . ARG A 1 102 ? -2.223 11.737 -16.216 1.00 82.25 102 ARG A N 1
ATOM 837 C CA . ARG A 1 102 ? -1.183 10.758 -15.873 1.00 82.25 102 ARG A CA 1
ATOM 838 C C . ARG A 1 102 ? -1.089 10.468 -14.373 1.00 82.25 102 ARG A C 1
ATOM 840 O O . ARG A 1 102 ? -0.300 9.615 -13.966 1.00 82.25 102 ARG A O 1
ATOM 847 N N . ASN A 1 103 ? -1.853 11.184 -13.547 1.00 84.81 103 ASN A N 1
ATOM 848 C CA . ASN A 1 103 ? -1.938 10.938 -12.113 1.00 84.81 103 ASN A CA 1
ATOM 849 C C . ASN A 1 103 ? -3.083 10.008 -11.718 1.00 84.81 103 ASN A C 1
ATOM 851 O O . ASN A 1 103 ? -3.095 9.554 -10.570 1.00 84.81 103 ASN A O 1
ATOM 855 N N . THR A 1 104 ? -4.012 9.711 -12.624 1.00 86.75 104 THR A N 1
ATOM 856 C CA . THR A 1 104 ? -5.146 8.833 -12.336 1.00 86.75 104 THR A CA 1
ATOM 857 C C . THR A 1 104 ? -4.827 7.395 -12.745 1.00 86.75 104 THR A C 1
ATOM 859 O O . THR A 1 104 ? -4.508 7.124 -13.902 1.00 86.75 104 THR A O 1
ATOM 862 N N . ILE A 1 105 ? -4.908 6.476 -11.777 1.00 88.94 105 ILE A N 1
ATOM 863 C CA . ILE A 1 105 ? -4.692 5.033 -11.961 1.00 88.94 105 ILE A CA 1
ATOM 864 C C . ILE A 1 105 ? -6.029 4.390 -12.335 1.00 88.94 105 ILE A C 1
ATOM 866 O O . ILE A 1 105 ? -7.035 4.611 -11.660 1.00 88.94 105 ILE A O 1
ATOM 870 N N . ARG A 1 106 ? -6.038 3.604 -13.410 1.00 90.69 106 ARG A N 1
ATOM 871 C CA . ARG A 1 106 ? -7.216 2.935 -13.976 1.00 90.69 106 ARG A CA 1
ATOM 872 C C . ARG A 1 106 ? -6.899 1.488 -14.327 1.00 90.69 106 ARG A C 1
ATOM 874 O O . ARG A 1 106 ? -5.732 1.128 -14.452 1.00 90.69 106 ARG A O 1
ATOM 881 N N . LEU A 1 107 ? -7.926 0.661 -14.481 1.00 91.50 107 LEU A N 1
ATOM 882 C CA . LEU A 1 107 ? -7.793 -0.728 -14.919 1.00 91.50 107 LEU A CA 1
ATOM 883 C C . LEU A 1 107 ? -7.696 -0.811 -16.444 1.00 91.50 107 LEU A C 1
ATOM 885 O O . LEU A 1 107 ? -8.298 -0.015 -17.170 1.00 91.50 107 LEU A O 1
ATOM 889 N N . ILE A 1 108 ? -6.931 -1.786 -16.928 1.00 89.06 108 ILE A N 1
ATOM 890 C CA . ILE A 1 108 ? -6.813 -2.071 -18.358 1.00 89.06 108 ILE A CA 1
ATOM 891 C C . ILE A 1 108 ? -8.036 -2.877 -18.806 1.00 89.06 108 ILE A C 1
ATOM 893 O O . ILE A 1 108 ? -8.198 -4.025 -18.409 1.00 89.06 108 ILE A O 1
ATOM 897 N N . ASP A 1 109 ? -8.853 -2.276 -19.669 1.00 86.75 109 ASP A N 1
ATOM 898 C CA . ASP A 1 109 ? -10.057 -2.883 -20.269 1.00 86.75 109 ASP A CA 1
ATOM 899 C C . ASP A 1 109 ? -10.016 -2.823 -21.815 1.00 86.75 109 ASP A C 1
ATOM 901 O O . ASP A 1 109 ? -11.010 -2.967 -22.512 1.00 86.75 109 ASP A O 1
ATOM 905 N N . GLY A 1 110 ? -8.848 -2.504 -22.389 1.00 82.00 110 GLY A N 1
ATOM 906 C CA . GLY A 1 110 ? -8.673 -2.297 -23.836 1.00 82.00 110 GLY A CA 1
ATOM 907 C C . GLY A 1 110 ? -9.146 -0.933 -24.362 1.00 82.00 110 GLY A C 1
ATOM 908 O O . GLY A 1 110 ? -8.806 -0.562 -25.483 1.00 82.00 110 GLY A O 1
ATOM 909 N N . SER A 1 111 ? -9.862 -0.148 -23.553 1.00 85.12 111 SER A N 1
ATOM 910 C CA . SER A 1 111 ? -10.156 1.264 -23.834 1.00 85.12 111 SER A CA 1
ATOM 911 C C . SER A 1 111 ? -8.905 2.146 -23.703 1.00 85.12 111 SER A C 1
ATOM 913 O O . SER A 1 111 ? -8.061 1.912 -22.832 1.00 85.12 111 SER A O 1
ATOM 915 N N . LEU A 1 112 ? -8.827 3.207 -24.521 1.00 80.00 112 LEU A N 1
ATOM 916 C CA . LEU A 1 112 ? -7.731 4.192 -24.540 1.00 80.00 112 LEU A CA 1
ATOM 917 C C . LEU A 1 112 ? -7.449 4.787 -23.156 1.00 80.00 112 LEU A C 1
ATOM 919 O O . LEU A 1 112 ? -6.305 5.057 -22.800 1.00 80.00 112 LEU A O 1
ATOM 923 N N . ASP A 1 113 ? -8.510 4.987 -22.384 1.00 79.69 113 ASP A N 1
ATOM 924 C CA . ASP A 1 113 ? -8.460 5.676 -21.105 1.00 79.69 113 ASP A CA 1
ATOM 925 C C . ASP A 1 113 ? -8.631 4.740 -19.905 1.00 79.69 113 ASP A C 1
ATOM 927 O O . ASP A 1 113 ? -8.425 5.183 -18.779 1.00 79.69 113 ASP A O 1
ATOM 931 N N . GLY A 1 114 ? -8.940 3.458 -20.125 1.00 85.62 114 GLY A N 1
ATOM 932 C CA . GLY A 1 114 ? -9.134 2.444 -19.080 1.00 85.62 114 GLY A CA 1
ATOM 933 C C . GLY A 1 114 ? -10.423 2.581 -18.276 1.00 85.62 114 GLY A C 1
ATOM 934 O O . GLY A 1 114 ? -11.111 3.601 -18.327 1.00 85.62 114 GLY A O 1
ATOM 935 N N . ALA A 1 115 ? -10.733 1.540 -17.507 1.00 87.75 115 ALA A N 1
ATOM 936 C CA . ALA A 1 115 ? -11.875 1.524 -16.605 1.00 87.75 115 ALA A CA 1
ATOM 937 C C . ALA A 1 115 ? -11.520 2.178 -15.260 1.00 87.75 115 ALA A C 1
ATOM 939 O O . ALA A 1 115 ? -10.419 2.005 -14.727 1.00 87.75 115 ALA A O 1
ATOM 940 N N . GLY A 1 116 ? -12.457 2.946 -14.705 1.00 87.25 116 GLY A N 1
ATOM 941 C CA . GLY A 1 116 ? -12.327 3.485 -13.353 1.00 87.25 116 GLY A CA 1
ATOM 942 C C . GLY A 1 116 ? -12.257 2.371 -12.308 1.00 87.25 116 GLY A C 1
ATOM 943 O O . GLY A 1 116 ? -12.745 1.264 -12.523 1.00 87.25 116 GLY A O 1
ATOM 944 N N . LEU A 1 117 ? -11.642 2.667 -11.167 1.00 87.50 117 LEU A N 1
ATOM 945 C CA . LEU A 1 117 ? -11.631 1.748 -10.034 1.00 87.50 117 LEU A CA 1
ATOM 946 C C . LEU A 1 117 ? -12.965 1.826 -9.299 1.00 87.50 117 LEU A C 1
ATOM 948 O O . LEU A 1 117 ? -13.484 2.921 -9.072 1.00 87.50 117 LEU A O 1
ATOM 952 N N . ASN A 1 118 ? -13.493 0.671 -8.895 1.00 87.69 118 ASN A N 1
ATOM 953 C CA . ASN A 1 118 ? -14.708 0.630 -8.093 1.00 87.69 118 ASN A CA 1
ATOM 954 C C . ASN A 1 118 ? -14.477 1.353 -6.756 1.00 87.69 118 ASN A C 1
ATOM 956 O O . ASN A 1 118 ? -13.483 1.067 -6.074 1.00 87.69 118 ASN A O 1
ATOM 960 N N . PRO A 1 119 ? -15.375 2.267 -6.351 1.00 84.56 119 PRO A N 1
ATOM 961 C CA . PRO A 1 119 ? -15.257 2.935 -5.064 1.00 84.56 119 PRO A CA 1
ATOM 962 C C . PRO A 1 119 ? -15.354 1.895 -3.942 1.00 84.56 119 PRO A C 1
ATOM 964 O O . PRO A 1 119 ? -16.149 0.963 -4.026 1.00 84.56 119 PRO A O 1
ATOM 967 N N . PHE A 1 120 ? -14.519 2.038 -2.911 1.00 84.12 120 PHE A N 1
ATOM 968 C CA . PHE A 1 120 ? -14.436 1.147 -1.740 1.00 84.12 120 PHE A CA 1
ATOM 969 C C . PHE A 1 120 ? -13.986 -0.304 -1.995 1.00 84.12 120 PHE A C 1
ATOM 971 O O . PHE A 1 120 ? -13.752 -1.026 -1.035 1.00 84.12 120 PHE A O 1
ATOM 978 N N . GLY A 1 121 ? -13.786 -0.739 -3.241 1.00 89.62 121 GLY A N 1
ATOM 979 C CA . GLY A 1 121 ? -13.236 -2.072 -3.540 1.00 89.62 121 GLY A CA 1
ATOM 980 C C . GLY A 1 121 ? -11.705 -2.143 -3.520 1.00 89.62 121 GLY A C 1
ATOM 981 O O . GLY A 1 121 ? -11.133 -3.228 -3.477 1.00 89.62 121 GLY A O 1
ATOM 982 N N . TRP A 1 122 ? -11.031 -0.993 -3.565 1.00 91.44 122 TRP A N 1
ATOM 983 C CA . TRP A 1 122 ? -9.587 -0.906 -3.769 1.00 91.44 122 TRP A CA 1
ATOM 984 C C . TRP A 1 122 ? -8.910 -0.046 -2.709 1.00 91.44 122 TRP A C 1
ATOM 986 O O . TRP A 1 122 ? -9.350 1.067 -2.420 1.00 91.44 122 TRP A O 1
ATOM 996 N N . LEU A 1 123 ? -7.769 -0.522 -2.220 1.00 91.81 123 LEU A N 1
ATOM 997 C CA . LEU A 1 123 ? -6.797 0.258 -1.475 1.00 91.81 123 LEU A CA 1
ATOM 998 C C . LEU A 1 123 ? -5.623 0.603 -2.394 1.00 91.81 123 LEU A C 1
ATOM 1000 O O . LEU A 1 123 ? -4.856 -0.263 -2.816 1.00 91.81 123 LEU A O 1
ATOM 1004 N N . LEU A 1 124 ? -5.490 1.888 -2.714 1.00 92.19 124 LEU A N 1
ATOM 1005 C CA . LEU A 1 124 ? -4.393 2.408 -3.523 1.00 92.19 124 LEU A CA 1
ATOM 1006 C C . LEU A 1 124 ? -3.395 3.150 -2.643 1.00 92.19 124 LEU A C 1
ATOM 1008 O O . LEU A 1 124 ? -3.685 4.238 -2.144 1.00 92.19 124 LEU A O 1
ATOM 1012 N N . HIS A 1 125 ? -2.184 2.614 -2.523 1.00 92.31 125 HIS A N 1
ATOM 1013 C CA . HIS A 1 125 ? -1.073 3.339 -1.921 1.00 92.31 125 HIS A CA 1
ATOM 1014 C C . HIS A 1 125 ? -0.219 3.988 -3.011 1.00 92.31 125 HIS A C 1
ATOM 1016 O O . HIS A 1 125 ? 0.340 3.312 -3.873 1.00 92.31 125 HIS A O 1
ATOM 1022 N N . ARG A 1 126 ? -0.116 5.320 -2.978 1.00 91.25 126 ARG A N 1
ATOM 1023 C CA . ARG A 1 126 ? 0.746 6.102 -3.873 1.00 91.25 126 ARG A CA 1
ATOM 1024 C C . ARG A 1 126 ? 1.953 6.595 -3.097 1.00 91.25 126 ARG A C 1
ATOM 1026 O O . ARG A 1 126 ? 1.800 7.345 -2.136 1.00 91.25 126 ARG A O 1
ATOM 1033 N N . HIS A 1 127 ? 3.142 6.229 -3.560 1.00 90.69 127 HIS A N 1
ATOM 1034 C CA . HIS A 1 127 ? 4.388 6.664 -2.953 1.00 90.69 127 HIS A CA 1
ATOM 1035 C C . HIS A 1 127 ? 5.152 7.590 -3.901 1.00 90.69 127 HIS A C 1
ATOM 1037 O O . HIS A 1 127 ? 5.451 7.249 -5.049 1.00 90.69 127 HIS A O 1
ATOM 1043 N N . GLN A 1 128 ? 5.478 8.785 -3.411 1.00 86.75 128 GLN A N 1
ATOM 1044 C CA . GLN A 1 128 ? 6.261 9.772 -4.148 1.00 86.75 128 GLN A CA 1
ATOM 1045 C C . GLN A 1 128 ? 7.718 9.745 -3.677 1.00 86.75 128 GLN A C 1
ATOM 1047 O O . GLN A 1 128 ? 8.124 10.582 -2.876 1.00 86.75 128 GLN A O 1
ATOM 1052 N N . ALA A 1 129 ? 8.519 8.791 -4.170 1.00 84.44 129 ALA A N 1
ATOM 1053 C CA . ALA A 1 129 ? 9.961 8.789 -3.887 1.00 84.44 129 ALA A CA 1
ATOM 1054 C C . ALA A 1 129 ? 10.704 9.871 -4.691 1.00 84.44 129 ALA A C 1
ATOM 1056 O O . ALA A 1 129 ? 11.755 10.358 -4.274 1.00 84.44 129 ALA A O 1
ATOM 1057 N N . LYS A 1 130 ? 10.152 10.245 -5.849 1.00 82.56 130 LYS A N 1
ATOM 1058 C CA . LYS A 1 130 ? 10.630 11.317 -6.720 1.00 82.56 130 LYS A CA 1
ATOM 1059 C C . LYS A 1 130 ? 9.456 12.201 -7.140 1.00 82.56 130 LYS A C 1
ATOM 1061 O O . LYS A 1 130 ? 8.343 11.707 -7.320 1.00 82.56 130 LYS A O 1
ATOM 1066 N N . SER A 1 131 ? 9.722 13.491 -7.340 1.00 81.62 131 SER A N 1
ATOM 1067 C CA . SER A 1 131 ? 8.776 14.404 -7.976 1.00 81.62 131 SER A CA 1
ATOM 1068 C C . SER A 1 131 ? 8.532 14.002 -9.436 1.00 81.62 131 SER A C 1
ATOM 1070 O O . SER A 1 131 ? 9.469 13.807 -10.214 1.00 81.62 131 SER A O 1
ATOM 1072 N N . GLY A 1 132 ? 7.263 13.858 -9.804 1.00 83.81 132 GLY A N 1
ATOM 1073 C CA . GLY A 1 132 ? 6.854 13.477 -11.151 1.00 83.81 132 GLY A CA 1
ATOM 1074 C C . GLY A 1 132 ? 5.459 12.865 -11.181 1.00 83.81 132 GLY A C 1
ATOM 1075 O O . GLY A 1 132 ? 4.745 12.850 -10.176 1.00 83.81 132 GLY A O 1
ATOM 1076 N N . TRP A 1 133 ? 5.083 12.355 -12.351 1.00 85.06 133 TRP A N 1
ATOM 1077 C CA . TRP A 1 133 ? 3.840 11.603 -12.527 1.00 85.06 133 TRP A CA 1
ATOM 1078 C C . TRP A 1 133 ? 3.908 10.252 -11.803 1.00 85.06 133 TRP A C 1
ATOM 1080 O O . TRP A 1 133 ? 4.991 9.777 -11.463 1.00 85.06 133 TRP A O 1
ATOM 1090 N N . VAL A 1 134 ? 2.766 9.586 -11.618 1.00 84.81 134 VAL A N 1
ATOM 1091 C CA . VAL A 1 134 ? 2.689 8.281 -10.924 1.00 84.81 134 VAL A CA 1
ATOM 1092 C C . VAL A 1 134 ? 3.643 7.238 -11.513 1.00 84.81 134 VAL A C 1
ATOM 1094 O O . VAL A 1 134 ? 4.282 6.498 -10.775 1.00 84.81 134 VAL A O 1
ATOM 1097 N N . ALA A 1 135 ? 3.799 7.209 -12.837 1.00 81.44 135 ALA A N 1
ATOM 1098 C CA . ALA A 1 135 ? 4.722 6.289 -13.504 1.00 81.44 135 ALA A CA 1
ATOM 1099 C C . ALA A 1 135 ? 6.212 6.623 -13.269 1.00 81.44 135 ALA A C 1
ATOM 1101 O O . ALA A 1 135 ? 7.092 5.801 -13.518 1.00 81.44 135 ALA A O 1
ATOM 1102 N N . GLU A 1 136 ? 6.518 7.840 -12.822 1.00 83.25 136 GLU A N 1
ATOM 1103 C CA . GLU A 1 136 ? 7.882 8.339 -12.632 1.00 83.25 136 GLU A CA 1
ATOM 1104 C C . GLU A 1 136 ? 8.318 8.354 -11.169 1.00 83.25 136 GLU A C 1
ATOM 1106 O O . GLU A 1 136 ? 9.507 8.536 -10.898 1.00 83.25 136 GLU A O 1
ATOM 1111 N N . SER A 1 137 ? 7.374 8.176 -10.242 1.00 86.00 137 SER A N 1
ATOM 1112 C CA . SER A 1 137 ? 7.616 8.307 -8.809 1.00 86.00 137 SER A CA 1
ATOM 1113 C C . SER A 1 137 ? 8.336 7.105 -8.194 1.00 86.00 137 SER A C 1
ATOM 1115 O O . SER A 1 137 ? 8.851 7.223 -7.082 1.00 86.00 137 SER A O 1
ATOM 1117 N N . GLY A 1 138 ? 8.391 5.971 -8.901 1.00 85.88 138 GLY A N 1
ATOM 1118 C CA . GLY A 1 138 ? 9.033 4.739 -8.446 1.00 85.88 138 GLY A CA 1
ATOM 1119 C C . GLY A 1 138 ? 10.562 4.783 -8.489 1.00 85.88 138 GLY A C 1
ATOM 1120 O O . GLY A 1 138 ? 11.173 5.275 -9.443 1.00 85.88 138 GLY A O 1
ATOM 1121 N N . LEU A 1 139 ? 11.201 4.202 -7.470 1.00 88.12 139 LEU A N 1
ATOM 1122 C CA . LEU A 1 139 ? 12.659 4.188 -7.341 1.00 88.12 139 LEU A CA 1
ATOM 1123 C C . LEU A 1 139 ? 13.350 3.326 -8.413 1.00 88.12 139 LEU A C 1
ATOM 1125 O O . LEU A 1 139 ? 14.466 3.644 -8.831 1.00 88.12 139 LEU A O 1
ATOM 1129 N N . PHE A 1 140 ? 12.685 2.277 -8.917 1.00 87.00 140 PHE A N 1
ATOM 1130 C CA . PHE A 1 140 ? 13.280 1.368 -9.908 1.00 87.00 140 PHE A CA 1
ATOM 1131 C C . PHE A 1 140 ? 13.695 2.066 -11.202 1.00 87.00 140 PHE A C 1
ATOM 1133 O O . PHE A 1 140 ? 14.650 1.644 -11.852 1.00 87.00 140 PHE A O 1
ATOM 1140 N N . ARG A 1 141 ? 13.026 3.164 -11.568 1.00 83.44 141 ARG A N 1
ATOM 1141 C CA . ARG A 1 141 ? 13.344 3.905 -12.791 1.00 83.44 141 ARG A CA 1
ATOM 1142 C C . ARG A 1 141 ? 14.721 4.570 -12.729 1.00 83.44 141 ARG A C 1
ATOM 1144 O O . ARG A 1 141 ? 15.388 4.667 -13.753 1.00 83.44 141 ARG A O 1
ATOM 1151 N N . VAL A 1 142 ? 15.167 4.992 -11.543 1.00 82.88 142 VAL A N 1
ATOM 1152 C CA . VAL A 1 142 ? 16.498 5.597 -11.349 1.00 82.88 142 VAL A CA 1
ATOM 1153 C C . VAL A 1 142 ? 17.602 4.550 -11.497 1.00 82.88 142 VAL A C 1
ATOM 1155 O O . VAL A 1 142 ? 18.658 4.840 -12.051 1.00 82.88 142 VAL A O 1
ATOM 1158 N N . LEU A 1 143 ? 17.341 3.316 -11.062 1.00 78.38 143 LEU A N 1
ATOM 1159 C CA . LEU A 1 143 ? 18.327 2.233 -11.077 1.00 78.38 143 LEU A CA 1
ATOM 1160 C C . LEU A 1 143 ? 18.686 1.766 -12.487 1.00 78.38 143 LEU A C 1
ATOM 1162 O O . LEU A 1 143 ? 19.807 1.323 -12.712 1.00 78.38 143 LEU A O 1
ATOM 1166 N N . VAL A 1 144 ? 17.768 1.912 -13.447 1.00 77.75 144 VAL A N 1
ATOM 1167 C CA . VAL A 1 144 ? 18.034 1.597 -14.861 1.00 77.75 144 VAL A CA 1
ATOM 1168 C C . VAL A 1 144 ? 19.170 2.457 -15.426 1.00 77.75 144 VAL A C 1
ATOM 1170 O O . VAL A 1 144 ? 19.883 2.012 -16.319 1.00 77.75 144 VAL A O 1
ATOM 1173 N N . TRP A 1 145 ? 19.361 3.672 -14.904 1.00 71.31 145 TRP A N 1
ATOM 1174 C CA . TRP A 1 145 ? 20.392 4.591 -15.386 1.00 71.31 145 TRP A CA 1
ATOM 1175 C C . TRP A 1 145 ? 21.757 4.391 -14.719 1.00 71.31 145 TRP A C 1
ATOM 1177 O O . TRP A 1 145 ? 22.702 5.106 -15.048 1.00 71.31 145 TRP A O 1
ATOM 1187 N N . VAL A 1 146 ? 21.901 3.440 -13.787 1.00 67.00 146 VAL A N 1
ATOM 1188 C CA . VAL A 1 146 ? 23.234 3.124 -13.263 1.00 67.00 146 VAL A CA 1
ATOM 1189 C C . VAL A 1 146 ? 24.059 2.600 -14.438 1.00 67.00 146 VAL A C 1
ATOM 1191 O O . VAL A 1 146 ? 23.678 1.584 -15.027 1.00 67.00 146 VAL A O 1
ATOM 1194 N N . PRO A 1 147 ? 25.158 3.281 -14.823 1.00 59.25 147 PRO A N 1
ATOM 1195 C CA . PRO A 1 147 ? 25.990 2.804 -15.906 1.00 59.25 147 PRO A CA 1
ATOM 1196 C C . PRO A 1 147 ? 26.493 1.428 -15.499 1.00 59.25 147 PRO A C 1
ATOM 1198 O O . PRO A 1 147 ? 27.235 1.291 -14.525 1.00 59.25 147 PRO A O 1
ATOM 1201 N N . ILE A 1 148 ? 26.046 0.405 -16.226 1.00 53.69 148 ILE A N 1
ATOM 1202 C CA . ILE A 1 148 ? 26.593 -0.940 -16.109 1.00 53.69 148 ILE A CA 1
ATOM 1203 C C . ILE A 1 148 ? 28.103 -0.767 -16.277 1.00 53.69 148 ILE A C 1
ATOM 1205 O O . ILE A 1 148 ? 28.523 -0.256 -17.320 1.00 53.69 148 ILE A O 1
ATOM 1209 N N . PRO A 1 149 ? 28.935 -1.124 -15.283 1.00 57.59 149 PRO A N 1
ATOM 1210 C CA . PRO A 1 149 ? 30.368 -1.112 -15.480 1.00 57.59 149 PRO A CA 1
ATOM 1211 C C . PRO A 1 149 ? 30.667 -2.174 -16.537 1.00 57.59 149 PRO A C 1
ATOM 1213 O O . PRO A 1 149 ? 30.755 -3.361 -16.248 1.00 57.59 149 PRO A O 1
ATOM 1216 N N . THR A 1 150 ? 30.809 -1.743 -17.788 1.00 50.81 150 THR A N 1
ATOM 1217 C CA . THR A 1 150 ? 31.199 -2.578 -18.933 1.00 50.81 150 THR A CA 1
ATOM 1218 C C . THR A 1 150 ? 32.674 -2.987 -18.870 1.00 50.81 150 THR A C 1
ATOM 1220 O O . THR A 1 150 ? 33.198 -3.605 -19.793 1.00 50.81 150 THR A O 1
ATOM 1223 N N . GLY A 1 151 ? 33.361 -2.668 -17.770 1.00 57.72 151 GLY A N 1
ATOM 1224 C CA . GLY A 1 151 ? 34.721 -3.103 -17.512 1.00 57.72 151 GLY A CA 1
ATOM 1225 C C . GLY A 1 151 ? 34.762 -4.539 -16.978 1.00 57.72 151 GLY A C 1
ATOM 1226 O O . GLY A 1 151 ? 33.930 -4.913 -16.150 1.00 57.72 151 GLY A O 1
ATOM 1227 N N . PRO A 1 152 ? 35.753 -5.352 -17.380 1.00 54.62 152 PRO A N 1
ATOM 1228 C CA . PRO A 1 152 ? 35.961 -6.653 -16.768 1.00 54.62 152 PRO A CA 1
ATOM 1229 C C . PRO A 1 152 ? 36.200 -6.464 -15.268 1.00 54.62 152 PRO A C 1
ATOM 1231 O O . PRO A 1 152 ? 37.150 -5.788 -14.861 1.00 54.62 152 PRO A O 1
ATOM 1234 N N . VAL A 1 153 ? 35.357 -7.083 -14.435 1.00 58.44 153 VAL A N 1
ATOM 1235 C CA . VAL A 1 153 ? 35.619 -7.218 -13.000 1.00 58.44 153 VAL A CA 1
ATOM 1236 C C . VAL A 1 153 ? 36.894 -8.044 -12.873 1.00 58.44 153 VAL A C 1
ATOM 1238 O O . VAL A 1 153 ? 36.877 -9.273 -12.965 1.00 58.44 153 VAL A O 1
ATOM 1241 N N . LYS A 1 154 ? 38.036 -7.367 -12.725 1.00 49.12 154 LYS A N 1
ATOM 1242 C CA . LYS A 1 154 ? 39.315 -8.026 -12.471 1.00 49.12 154 LYS A CA 1
ATOM 1243 C C . LYS A 1 154 ? 39.187 -8.733 -11.126 1.00 49.12 154 LYS A C 1
ATOM 1245 O O . LYS A 1 154 ? 39.336 -8.106 -10.080 1.00 49.12 154 LYS A O 1
ATOM 1250 N N . LYS A 1 155 ? 38.918 -10.043 -11.151 1.00 48.06 155 LYS A N 1
ATOM 1251 C CA . LYS A 1 155 ? 39.111 -10.928 -9.999 1.00 48.06 155 LYS A CA 1
ATOM 1252 C C . LYS A 1 155 ? 40.584 -10.830 -9.614 1.00 48.06 155 LYS A C 1
ATOM 1254 O O . LYS A 1 155 ? 41.424 -11.528 -10.180 1.00 48.06 155 LYS A O 1
ATOM 1259 N N . LYS A 1 156 ? 40.919 -9.936 -8.681 1.00 42.47 156 LYS A N 1
ATOM 1260 C CA . LYS A 1 156 ? 42.216 -9.976 -8.014 1.00 42.47 156 LYS A CA 1
ATOM 1261 C C . LYS A 1 156 ? 42.241 -11.293 -7.249 1.00 42.47 156 LYS A C 1
ATOM 1263 O O . LYS A 1 156 ? 41.592 -11.424 -6.218 1.00 42.47 156 LYS A O 1
ATOM 1268 N N . ARG A 1 157 ? 42.945 -12.288 -7.793 1.00 41.50 157 ARG A N 1
ATOM 1269 C CA . ARG A 1 157 ? 43.387 -13.444 -7.016 1.00 41.50 157 ARG A CA 1
ATOM 1270 C C . ARG A 1 157 ? 44.347 -12.886 -5.972 1.00 41.50 157 ARG A C 1
ATOM 1272 O O . ARG A 1 157 ? 45.492 -12.583 -6.289 1.00 41.50 157 ARG A O 1
ATOM 1279 N N . THR A 1 158 ? 43.864 -12.647 -4.763 1.00 48.44 158 THR A N 1
ATOM 1280 C CA . THR A 1 158 ? 44.739 -12.371 -3.629 1.00 48.44 158 THR A CA 1
ATOM 1281 C C . THR A 1 158 ? 45.517 -13.648 -3.347 1.00 48.44 158 THR A C 1
ATOM 1283 O O . THR A 1 158 ? 44.959 -14.665 -2.947 1.00 48.44 158 THR A O 1
ATOM 1286 N N . CYS A 1 159 ? 46.810 -13.613 -3.660 1.00 38.94 159 CYS A N 1
ATOM 1287 C CA . CYS A 1 159 ? 47.743 -14.677 -3.331 1.00 38.94 159 CYS A CA 1
ATOM 1288 C C . CYS A 1 159 ? 47.897 -14.716 -1.803 1.00 38.94 159 CYS A C 1
ATOM 1290 O O . CYS A 1 159 ? 48.212 -13.695 -1.194 1.00 38.94 159 CYS A O 1
ATOM 1292 N N . CYS A 1 160 ? 47.672 -15.878 -1.189 1.00 41.94 160 CYS A N 1
ATOM 1293 C CA . CYS A 1 160 ? 47.748 -16.100 0.261 1.00 41.94 160 CYS A CA 1
ATOM 1294 C C . CYS A 1 160 ? 49.165 -16.003 0.865 1.00 41.94 160 CYS A C 1
ATOM 1296 O O . CYS A 1 160 ? 49.340 -16.323 2.037 1.00 41.94 160 CYS A O 1
ATOM 1298 N N . CYS A 1 161 ? 50.190 -15.570 0.127 1.00 40.34 161 CYS A N 1
ATOM 1299 C CA . CYS A 1 161 ? 51.529 -15.411 0.691 1.00 40.34 161 CYS A CA 1
ATOM 1300 C C . CYS A 1 161 ? 51.713 -13.981 1.229 1.00 40.34 161 CYS A C 1
ATOM 1302 O O . CYS A 1 161 ? 51.870 -13.018 0.480 1.00 40.34 161 CYS A O 1
ATOM 1304 N N . GLY A 1 162 ? 51.647 -13.843 2.554 1.00 49.38 162 GLY A N 1
ATOM 1305 C CA . GLY A 1 162 ? 51.751 -12.569 3.254 1.00 49.38 162 GLY A CA 1
ATOM 1306 C C . GLY A 1 162 ? 53.017 -11.772 2.926 1.00 49.38 162 GLY A C 1
ATOM 1307 O O . GLY A 1 162 ? 54.131 -12.191 3.242 1.00 49.38 162 GLY A O 1
ATOM 1308 N N . ARG A 1 163 ? 52.827 -10.573 2.363 1.00 36.72 163 ARG A N 1
ATOM 1309 C CA . ARG A 1 163 ? 53.609 -9.369 2.684 1.00 36.72 163 ARG A CA 1
ATOM 1310 C C . ARG A 1 163 ? 52.890 -8.115 2.165 1.00 36.72 163 ARG A C 1
ATOM 1312 O O . ARG A 1 163 ? 52.374 -8.106 1.054 1.00 36.72 163 ARG A O 1
ATOM 1319 N N . CYS A 1 164 ? 52.822 -7.104 3.028 1.00 36.22 164 CYS A N 1
ATOM 1320 C CA . CYS A 1 164 ? 52.131 -5.817 2.910 1.00 36.22 164 CYS A CA 1
ATOM 1321 C C . CYS A 1 164 ? 52.151 -5.149 1.527 1.00 36.22 164 CYS A C 1
ATOM 1323 O O . CYS A 1 164 ? 53.233 -4.957 0.988 1.00 36.22 164 CYS A O 1
ATOM 1325 N N . VAL A 1 165 ? 51.003 -4.613 1.079 1.00 36.72 165 VAL A N 1
ATOM 1326 C CA . VAL A 1 165 ? 50.934 -3.300 0.406 1.00 36.72 165 VAL A CA 1
ATOM 1327 C C . VAL A 1 165 ? 49.615 -2.608 0.782 1.00 36.72 165 VAL A C 1
ATOM 1329 O O . VAL A 1 165 ? 48.550 -3.219 0.810 1.00 36.72 165 VAL A O 1
ATOM 1332 N N . THR A 1 166 ? 49.749 -1.334 1.121 1.00 34.88 166 THR A N 1
ATOM 1333 C CA . THR A 1 166 ? 48.772 -0.339 1.570 1.00 34.88 166 THR A CA 1
ATOM 1334 C C . THR A 1 166 ? 47.420 -0.331 0.843 1.00 34.88 166 THR A C 1
ATOM 1336 O O . THR A 1 166 ? 47.328 -0.392 -0.383 1.00 34.88 166 THR A O 1
ATOM 1339 N N . TRP A 1 167 ? 46.351 -0.170 1.629 1.00 33.69 167 TRP A N 1
ATOM 1340 C CA . TRP A 1 167 ? 45.026 0.216 1.149 1.00 33.69 167 TRP A CA 1
ATOM 1341 C C . TRP A 1 167 ? 45.046 1.688 0.733 1.00 33.69 167 TRP A C 1
ATOM 1343 O O . TRP A 1 167 ? 45.212 2.572 1.568 1.00 33.69 167 TRP A O 1
ATOM 1353 N N . GLY A 1 168 ? 44.856 1.947 -0.557 1.00 33.88 168 GLY A N 1
ATOM 1354 C CA . GLY A 1 168 ? 44.577 3.273 -1.092 1.00 33.88 168 GLY A CA 1
ATOM 1355 C C . GLY A 1 168 ? 43.501 3.161 -2.162 1.00 33.88 168 GLY A C 1
ATOM 1356 O O . GLY A 1 168 ? 43.756 2.646 -3.249 1.00 33.88 168 GLY A O 1
ATOM 1357 N N . ILE A 1 169 ? 42.286 3.609 -1.848 1.00 39.12 169 ILE A N 1
ATOM 1358 C CA . ILE A 1 169 ? 41.292 3.953 -2.866 1.00 39.12 169 ILE A CA 1
ATOM 1359 C C . ILE A 1 169 ? 41.689 5.348 -3.341 1.00 39.12 169 ILE A C 1
ATOM 1361 O O . ILE A 1 169 ? 41.388 6.333 -2.674 1.00 39.12 169 ILE A O 1
ATOM 1365 N N . THR A 1 170 ? 42.413 5.441 -4.452 1.00 36.78 170 THR A N 1
ATOM 1366 C CA . THR A 1 170 ? 42.650 6.728 -5.113 1.00 36.78 170 THR A CA 1
ATOM 1367 C C . THR A 1 170 ? 41.464 6.995 -6.042 1.00 36.78 170 THR A C 1
ATOM 1369 O O . THR A 1 170 ? 41.321 6.275 -7.035 1.00 36.78 170 THR A O 1
ATOM 1372 N N . PRO A 1 171 ? 40.582 7.974 -5.768 1.00 38.91 171 PRO A N 1
ATOM 1373 C CA . PRO A 1 171 ? 39.659 8.451 -6.786 1.00 38.91 171 PRO A CA 1
ATOM 1374 C C . PRO A 1 171 ? 40.484 9.130 -7.884 1.00 38.91 171 PRO A C 1
ATOM 1376 O O . PRO A 1 171 ? 41.377 9.929 -7.599 1.00 38.91 171 PRO A O 1
ATOM 1379 N N . ALA A 1 172 ? 40.220 8.781 -9.143 1.00 40.16 172 ALA A N 1
ATOM 1380 C CA . ALA A 1 172 ? 40.821 9.458 -10.281 1.00 40.16 172 ALA A CA 1
ATOM 1381 C C . ALA A 1 172 ? 40.444 10.945 -10.219 1.00 40.16 172 ALA A C 1
ATOM 1383 O O . ALA A 1 172 ? 39.270 11.300 -10.317 1.00 40.16 172 ALA A O 1
ATOM 1384 N N . ALA A 1 173 ? 41.444 11.797 -10.000 1.00 36.44 173 ALA A N 1
ATOM 1385 C CA . ALA A 1 173 ? 41.293 13.239 -10.024 1.00 36.44 173 ALA A CA 1
ATOM 1386 C C . ALA A 1 173 ? 40.719 13.670 -11.382 1.00 36.44 173 ALA A C 1
ATOM 1388 O O . ALA A 1 173 ? 41.282 13.355 -12.433 1.00 36.44 173 ALA A O 1
ATOM 1389 N N . LEU A 1 174 ? 39.601 14.402 -11.352 1.00 37.34 174 LEU A N 1
ATOM 1390 C CA . LEU A 1 174 ? 39.179 15.234 -12.472 1.00 37.34 174 LEU A CA 1
ATOM 1391 C C . LEU A 1 174 ? 40.328 16.206 -12.772 1.00 37.34 174 LEU A C 1
ATOM 1393 O O . LEU A 1 174 ? 40.675 17.045 -11.944 1.00 37.34 174 LEU A O 1
ATOM 1397 N N . SER A 1 175 ? 40.919 16.077 -13.955 1.00 34.31 175 SER A N 1
ATOM 1398 C CA . SER A 1 175 ? 41.854 17.051 -14.508 1.00 34.31 175 SER A CA 1
ATOM 1399 C C . SER A 1 175 ? 41.098 18.349 -14.812 1.00 34.31 175 SER A C 1
ATOM 1401 O O . SER A 1 175 ? 40.486 18.502 -15.869 1.00 34.31 175 SER A O 1
ATOM 1403 N N . THR A 1 176 ? 41.102 19.284 -13.866 1.00 44.50 176 THR A N 1
ATOM 1404 C CA . THR A 1 176 ? 40.866 20.706 -14.125 1.00 44.50 176 THR A CA 1
ATOM 1405 C C . THR A 1 176 ? 42.109 21.271 -14.797 1.00 44.50 176 THR A C 1
ATOM 1407 O O . THR A 1 176 ? 43.099 21.511 -14.118 1.00 44.50 176 THR A O 1
ATOM 1410 N N . ASN A 1 177 ? 42.062 21.468 -16.115 1.00 38.19 177 ASN A N 1
ATOM 1411 C CA . ASN A 1 177 ? 42.916 22.415 -16.839 1.00 38.19 177 ASN A CA 1
ATOM 1412 C C . ASN A 1 177 ? 42.302 22.714 -18.216 1.00 38.19 177 ASN A C 1
ATOM 1414 O O . ASN A 1 177 ? 42.599 22.052 -19.206 1.00 38.19 177 ASN A O 1
ATOM 1418 N N . ALA A 1 178 ? 41.446 23.733 -18.270 1.00 36.06 178 ALA A N 1
ATOM 1419 C CA . ALA A 1 178 ? 41.127 24.450 -19.500 1.00 36.06 178 ALA A CA 1
ATOM 1420 C C . ALA A 1 178 ? 41.482 25.931 -19.266 1.00 36.06 178 ALA A C 1
ATOM 1422 O O . ALA A 1 178 ? 40.962 26.521 -18.314 1.00 36.06 178 ALA A O 1
ATOM 1423 N N . PRO A 1 179 ? 42.396 26.532 -20.051 1.00 37.72 179 PRO A N 1
ATOM 1424 C CA . PRO A 1 179 ? 42.819 27.909 -19.836 1.00 37.72 179 PRO A CA 1
ATOM 1425 C C . PRO A 1 179 ? 41.708 28.897 -20.220 1.00 37.72 179 PRO A C 1
ATOM 1427 O O . PRO A 1 179 ? 41.262 28.960 -21.364 1.00 37.72 179 PRO A O 1
ATOM 1430 N N . LEU A 1 180 ? 41.287 29.698 -19.240 1.00 40.50 180 LEU A N 1
ATOM 1431 C CA . LEU A 1 180 ? 40.519 30.928 -19.419 1.00 40.50 180 LEU A CA 1
ATOM 1432 C C . LEU A 1 180 ? 41.406 31.974 -20.104 1.00 40.50 180 LEU A C 1
ATOM 1434 O O . LEU A 1 180 ? 42.249 32.553 -19.425 1.00 40.50 180 LEU A O 1
ATOM 1438 N N . SER A 1 181 ? 41.225 32.225 -21.406 1.00 36.94 181 SER A N 1
ATOM 1439 C CA . SER A 1 181 ? 41.559 33.498 -22.082 1.00 36.94 181 SER A CA 1
ATOM 1440 C C . SER A 1 181 ? 41.159 33.486 -23.566 1.00 36.94 181 SER A C 1
ATOM 1442 O O . SER A 1 181 ? 41.776 32.768 -24.344 1.00 36.94 181 SER A O 1
ATOM 1444 N N . ALA A 1 182 ? 40.152 34.302 -23.920 1.00 37.81 182 ALA A N 1
ATOM 1445 C CA . ALA A 1 182 ? 39.895 35.004 -25.201 1.00 37.81 182 ALA A CA 1
ATOM 1446 C C . ALA A 1 182 ? 38.364 35.162 -25.391 1.00 37.81 182 ALA A C 1
ATOM 1448 O O . ALA A 1 182 ? 37.664 34.204 -25.690 1.00 37.81 182 ALA A O 1
ATOM 1449 N N . LEU A 1 183 ? 37.758 36.280 -24.968 1.00 35.50 183 LEU A N 1
ATOM 1450 C CA . LEU A 1 183 ? 37.486 37.470 -25.800 1.00 35.50 183 LEU A CA 1
ATOM 1451 C C . LEU A 1 183 ? 36.647 37.164 -27.061 1.00 35.50 183 LEU A C 1
ATOM 1453 O O . LEU A 1 183 ? 37.208 36.807 -28.088 1.00 35.50 183 LEU A O 1
ATOM 1457 N N . ASN A 1 184 ? 35.323 37.379 -27.037 1.00 39.59 184 ASN A N 1
ATOM 1458 C CA . ASN A 1 184 ? 34.704 38.658 -27.441 1.00 39.59 184 ASN A CA 1
ATOM 1459 C C . ASN A 1 184 ? 33.152 38.642 -27.336 1.00 39.59 184 ASN A C 1
ATOM 1461 O O . ASN A 1 184 ? 32.549 37.571 -27.276 1.00 39.59 184 ASN A O 1
ATOM 1465 N N . PRO A 1 185 ? 32.503 39.824 -27.263 1.00 42.50 185 PRO A N 1
ATOM 1466 C CA . PRO A 1 185 ? 31.140 40.014 -26.773 1.00 42.50 185 PRO A CA 1
ATOM 1467 C C . PRO A 1 185 ? 30.079 39.969 -27.882 1.00 42.50 185 PRO A C 1
ATOM 1469 O O . PRO A 1 185 ? 30.322 40.392 -29.009 1.00 42.50 185 PRO A O 1
ATOM 1472 N N . SER A 1 186 ? 28.858 39.561 -27.529 1.00 37.34 186 SER A N 1
ATOM 1473 C CA . SER A 1 186 ? 27.646 39.857 -28.303 1.00 37.34 186 SER A CA 1
ATOM 1474 C C . SER A 1 186 ? 26.802 40.920 -27.573 1.00 37.34 186 SER A C 1
ATOM 1476 O O . SER A 1 186 ? 26.868 41.034 -26.342 1.00 37.34 186 SER A O 1
ATOM 1478 N N . PRO A 1 187 ? 26.076 41.780 -28.309 1.00 38.91 187 PRO A N 1
ATOM 1479 C CA . PRO A 1 187 ? 25.590 43.052 -27.791 1.00 38.91 187 PRO A CA 1
ATOM 1480 C C . PRO A 1 187 ? 24.342 42.868 -26.921 1.00 38.91 187 PRO A C 1
ATOM 1482 O O . PRO A 1 187 ? 23.351 42.264 -27.329 1.00 38.91 187 PRO A O 1
ATOM 1485 N N . ARG A 1 188 ? 24.365 43.448 -25.715 1.00 37.28 188 ARG A N 1
ATOM 1486 C CA . ARG A 1 188 ? 23.173 43.592 -24.871 1.00 37.28 188 ARG A CA 1
ATOM 1487 C C . ARG A 1 188 ? 22.243 44.630 -25.496 1.00 37.28 188 ARG A C 1
ATOM 1489 O O . ARG A 1 188 ? 22.554 45.820 -25.495 1.00 37.28 188 ARG A O 1
ATOM 1496 N N . GLY A 1 189 ? 21.086 44.175 -25.968 1.00 36.53 189 GLY A N 1
ATOM 1497 C CA . GLY A 1 189 ? 19.931 45.028 -26.223 1.00 36.53 189 GLY A CA 1
ATOM 1498 C C . GLY A 1 189 ? 19.521 45.745 -24.937 1.00 36.53 189 GLY A C 1
ATOM 1499 O O . GLY A 1 189 ? 19.157 45.121 -23.940 1.00 36.53 189 GLY A O 1
ATOM 1500 N N . ARG A 1 190 ? 19.634 47.071 -24.950 1.00 37.91 190 ARG A N 1
ATOM 1501 C CA . ARG A 1 190 ? 19.228 47.967 -23.871 1.00 37.91 190 ARG A CA 1
ATOM 1502 C C . ARG A 1 190 ? 17.711 48.172 -23.959 1.00 37.91 190 ARG A C 1
ATOM 1504 O O . ARG A 1 190 ? 17.245 48.961 -24.768 1.00 37.91 190 ARG A O 1
ATOM 1511 N N . SER A 1 191 ? 16.952 47.478 -23.114 1.00 41.56 191 SER A N 1
ATOM 1512 C CA . SER A 1 191 ? 15.570 47.840 -22.778 1.00 41.56 191 SER A CA 1
ATOM 1513 C C . SER A 1 191 ? 15.598 48.647 -21.481 1.00 41.56 191 SER A C 1
ATOM 1515 O O . SER A 1 191 ? 15.606 48.081 -20.387 1.00 41.56 191 SER A O 1
ATOM 1517 N N . THR A 1 192 ? 15.632 49.972 -21.595 1.00 43.50 192 THR A N 1
ATOM 1518 C CA . THR A 1 192 ? 15.325 50.884 -20.489 1.00 43.50 192 THR A CA 1
ATOM 1519 C C . THR A 1 192 ? 13.893 51.376 -20.646 1.00 43.50 192 THR A C 1
ATOM 1521 O O . THR A 1 192 ? 13.579 52.071 -21.608 1.00 43.50 192 THR A O 1
ATOM 1524 N N . ARG A 1 193 ? 13.045 51.024 -19.673 1.00 41.81 193 ARG A N 1
ATOM 1525 C CA . ARG A 1 193 ? 11.860 51.809 -19.302 1.00 41.81 193 ARG A CA 1
ATOM 1526 C C . ARG A 1 193 ? 12.279 53.257 -19.023 1.00 41.81 193 ARG A C 1
ATOM 1528 O O . ARG A 1 193 ? 13.316 53.443 -18.392 1.00 41.81 193 ARG A O 1
ATOM 1535 N N . SER A 1 194 ? 11.448 54.218 -19.434 1.00 38.56 194 SER A N 1
ATOM 1536 C CA . SER A 1 194 ? 10.973 55.334 -18.596 1.00 38.56 194 SER A CA 1
ATOM 1537 C C . SER A 1 194 ? 9.982 56.225 -19.361 1.00 38.56 194 SER A C 1
ATOM 1539 O O . SER A 1 194 ? 10.321 56.755 -20.411 1.00 38.56 194 SER A O 1
ATOM 1541 N N . SER A 1 195 ? 8.797 56.369 -18.760 1.00 40.81 195 SER A N 1
ATOM 1542 C CA . SER A 1 195 ? 7.959 57.577 -18.655 1.00 40.81 195 SER A CA 1
ATOM 1543 C C . SER A 1 195 ? 7.449 58.278 -19.924 1.00 40.81 195 SER A C 1
ATOM 1545 O O . SER A 1 195 ? 8.201 58.997 -20.573 1.00 40.81 195 SER A O 1
ATOM 1547 N N . ILE A 1 196 ? 6.141 58.148 -20.190 1.00 44.06 196 ILE A N 1
ATOM 1548 C CA . ILE A 1 196 ? 5.069 59.150 -19.956 1.00 44.06 196 ILE A CA 1
ATOM 1549 C C . ILE A 1 196 ? 3.783 58.366 -19.665 1.00 44.06 196 ILE A C 1
ATOM 1551 O O . ILE A 1 196 ? 3.601 57.305 -20.305 1.00 44.06 196 ILE A O 1
#

InterPro domains:
  IPR009279 Portal protein, Mu bacteriophage [PF06074] (1-145)

Foldseek 3Di:
DLVVDVVVVVVLVCQLVVPLVDDDAQDFDDPDDPVSVVVSVVVRVLLVPAPCPSVVSSQQSCCQAQQKWKKFFDWDDDPNDIHTRDIHTDDPVQWDAAPVGLQAIAGDPVDNGHHHDDPPGMDMRGAQCDPDGSRPRHPNVVVVPPPDPPDPPPPPPPDPDDDDDDDDPDDPDDDPDDDDDDDDDDDDDDDDDDDD

Organism: NCBI:txid37001